Protein AF-A0A672FNK0-F1 (afdb_monomer_lite)

Radius of gyration: 55.65 Å; chains: 1; bounding box: 83×60×151 Å

Foldseek 3Di:
DDDDDDDDDDDDDDDPDDDDDDDPPVVVVVVVVVVVVVVVVVVVVVVVVVVVVVVVVVVVVVVVVVVVVVVVVVVVVVVVVVVVVVVVVVVVVVVLVVLVVVLVVVLVVLLVLLVVLLVVVVVLLLVLLVLLLAPPHDPVVNVVSLVVNLVSLVPPSNVVLVVNVLSVVQVVPFNADQDHPDPDSVRGTDSVVVVSVVSVVVSVVVSVVSNVVSVVVSVD

InterPro domains:
  IPR034607 Coiled-coil domain-containing protein 127 [PF28343] (100-216)
  IPR034607 Coiled-coil domain-containing protein 127 [PTHR31958] (100-217)

pLDDT: mean 84.95, std 16.95, range [32.06, 98.0]

Structure (mmCIF, N/CA/C/O backbone):
data_AF-A0A672FNK0-F1
#
_entry.id   AF-A0A672FNK0-F1
#
loop_
_atom_site.group_PDB
_atom_site.id
_atom_site.type_symbol
_atom_site.label_atom_id
_atom_site.label_alt_id
_atom_site.label_comp_id
_atom_site.label_asym_id
_atom_site.label_entity_id
_atom_site.label_seq_id
_atom_site.pdbx_PDB_ins_code
_atom_site.Cartn_x
_atom_site.Cartn_y
_atom_site.Cartn_z
_atom_site.occupancy
_atom_site.B_iso_or_equiv
_atom_site.auth_seq_id
_atom_site.auth_comp_id
_atom_site.auth_asym_id
_atom_site.auth_atom_id
_atom_site.pdbx_PDB_model_num
ATOM 1 N N . MET A 1 1 ? -36.061 -48.149 64.809 1.00 32.81 1 MET A N 1
ATOM 2 C CA . MET A 1 1 ? -35.085 -48.266 65.915 1.00 32.81 1 MET A CA 1
ATOM 3 C C . MET A 1 1 ? -35.077 -46.961 66.698 1.00 32.81 1 MET A C 1
ATOM 5 O O . MET A 1 1 ? -35.075 -45.934 66.044 1.00 32.81 1 MET A O 1
ATOM 9 N N . ASN A 1 2 ? -35.066 -46.857 68.023 1.00 38.84 2 ASN A N 1
ATOM 10 C CA . ASN A 1 2 ? -35.333 -47.764 69.135 1.00 38.84 2 ASN A CA 1
ATOM 11 C C . ASN A 1 2 ? -35.914 -46.878 70.247 1.00 38.84 2 ASN A C 1
ATOM 13 O O . ASN A 1 2 ? -35.430 -45.774 70.480 1.00 38.84 2 ASN A O 1
ATOM 17 N N . ASN A 1 3 ? -36.952 -47.390 70.892 1.00 42.34 3 ASN A N 1
ATOM 18 C CA . ASN A 1 3 ? -37.441 -46.983 72.202 1.00 42.34 3 ASN A CA 1
ATOM 19 C C . ASN A 1 3 ? -36.531 -47.648 73.253 1.00 42.34 3 ASN A C 1
ATOM 21 O O . ASN A 1 3 ? -36.140 -48.781 72.996 1.00 42.34 3 ASN A O 1
ATOM 25 N N . PHE A 1 4 ? -36.235 -47.021 74.395 1.00 41.41 4 PHE A N 1
ATOM 26 C CA . PHE A 1 4 ? -36.096 -47.745 75.668 1.00 41.41 4 PHE A CA 1
ATOM 27 C C . PHE A 1 4 ? -36.281 -46.797 76.857 1.00 41.41 4 PHE A C 1
ATOM 29 O O . PHE A 1 4 ? -35.455 -45.935 77.149 1.00 41.41 4 PHE A O 1
ATOM 36 N N . ASN A 1 5 ? -37.427 -47.005 77.500 1.00 49.31 5 ASN A N 1
ATOM 37 C CA . ASN A 1 5 ? -37.688 -46.780 78.913 1.00 49.31 5 ASN A CA 1
ATOM 38 C C . ASN A 1 5 ? -36.663 -47.509 79.792 1.00 49.31 5 ASN A C 1
ATOM 40 O O . ASN A 1 5 ? -36.235 -48.600 79.433 1.00 49.31 5 ASN A O 1
ATOM 44 N N . ASP A 1 6 ? -36.418 -46.957 80.977 1.00 41.94 6 ASP A N 1
ATOM 45 C CA . ASP A 1 6 ? -36.303 -47.658 82.269 1.00 41.94 6 ASP A CA 1
ATOM 46 C C . ASP A 1 6 ? -36.054 -46.577 83.337 1.00 41.94 6 ASP A C 1
ATOM 48 O O . ASP A 1 6 ? -35.316 -45.633 83.082 1.00 41.94 6 ASP A O 1
ATOM 52 N N . SER A 1 7 ? -36.561 -46.578 84.565 1.00 38.16 7 SER A N 1
ATOM 53 C CA . SER A 1 7 ? -37.566 -47.332 85.316 1.00 38.16 7 SER A CA 1
ATOM 54 C C . SER A 1 7 ? -37.644 -46.601 86.678 1.00 38.16 7 SER A C 1
ATOM 56 O O . SER A 1 7 ? -36.628 -46.092 87.152 1.00 38.16 7 SER A O 1
ATOM 58 N N . GLY A 1 8 ? -38.822 -46.481 87.305 1.00 38.91 8 GLY A N 1
ATOM 59 C CA . GLY A 1 8 ? -38.913 -46.111 88.737 1.00 38.91 8 GLY A CA 1
ATOM 60 C C . GLY A 1 8 ? -38.581 -47.320 89.632 1.00 38.91 8 GLY A C 1
ATOM 61 O O . GLY A 1 8 ? -38.144 -48.338 89.095 1.00 38.91 8 GLY A O 1
ATOM 62 N N . PRO A 1 9 ? -38.902 -47.336 90.943 1.00 62.25 9 PRO A N 1
ATOM 63 C CA . PRO A 1 9 ? -39.201 -46.260 91.904 1.00 62.25 9 PRO A CA 1
ATOM 64 C C . PRO A 1 9 ? -38.333 -46.385 93.194 1.00 62.25 9 PRO A C 1
ATOM 66 O O . PRO A 1 9 ? -37.649 -47.385 93.364 1.00 62.25 9 PRO A O 1
ATOM 69 N N . ASP A 1 10 ? -38.407 -45.449 94.153 1.00 32.91 10 ASP A N 1
ATOM 70 C CA . ASP A 1 10 ? -38.616 -45.859 95.558 1.00 32.91 10 ASP A CA 1
ATOM 71 C C . ASP A 1 10 ? -39.128 -44.719 96.450 1.00 32.91 10 ASP A C 1
ATOM 73 O O . ASP A 1 10 ? -38.766 -43.551 96.308 1.00 32.91 10 ASP A O 1
ATOM 77 N N . SER A 1 11 ? -40.008 -45.102 97.367 1.00 44.28 11 SER A N 1
ATOM 78 C CA . SER A 1 11 ? -40.737 -44.270 98.316 1.00 44.28 11 SER A CA 1
ATOM 79 C C . SER A 1 11 ? -40.211 -44.527 99.725 1.00 44.28 11 SER A C 1
ATOM 81 O O . SER A 1 11 ? -40.156 -45.673 100.152 1.00 44.28 11 SER A O 1
ATOM 83 N N . ARG A 1 12 ? -39.876 -43.468 100.468 1.00 33.31 12 ARG A N 1
ATOM 84 C CA . ARG A 1 12 ? -39.704 -43.413 101.939 1.00 33.31 12 ARG A CA 1
ATOM 85 C C . ARG A 1 12 ? -39.335 -41.969 102.261 1.00 33.31 12 ARG A C 1
ATOM 87 O O . ARG A 1 12 ? -38.410 -41.448 101.661 1.00 33.31 12 ARG A O 1
ATOM 94 N N . GLY A 1 13 ? -39.960 -41.224 103.148 1.00 32.06 13 GLY A N 1
ATOM 95 C CA . GLY A 1 13 ? -41.009 -41.386 104.145 1.00 32.06 13 GLY A CA 1
ATOM 96 C C . GLY A 1 13 ? -41.092 -39.993 104.797 1.00 32.06 13 GLY A C 1
ATOM 97 O O . GLY A 1 13 ? -40.119 -39.245 104.744 1.00 32.06 13 GLY A O 1
ATOM 98 N N . THR A 1 14 ? -42.270 -39.555 105.236 1.00 32.31 14 THR A N 1
ATOM 99 C CA . THR A 1 14 ? -42.506 -39.339 106.678 1.00 32.31 14 THR A CA 1
ATOM 100 C C . THR A 1 14 ? -41.585 -38.238 107.235 1.00 32.31 14 THR A C 1
ATOM 102 O O . THR A 1 14 ? -40.400 -38.448 107.423 1.00 32.31 14 THR A O 1
ATOM 105 N N . GLU A 1 15 ? -42.029 -37.011 107.484 1.00 33.56 15 GLU A N 1
ATOM 106 C CA . GLU A 1 15 ? -43.036 -36.697 108.492 1.00 33.56 15 GLU A CA 1
ATOM 107 C C . GLU A 1 15 ? -43.371 -35.199 108.411 1.00 33.56 15 GLU A C 1
ATOM 109 O O . GLU A 1 15 ? -42.491 -34.345 108.290 1.00 33.56 15 GLU A O 1
ATOM 114 N N . ALA A 1 16 ? -44.661 -34.883 108.499 1.00 45.66 16 ALA A N 1
ATOM 115 C CA . ALA A 1 16 ? -45.144 -33.539 108.750 1.00 45.66 16 ALA A CA 1
ATOM 116 C C . ALA A 1 16 ? -44.882 -33.198 110.226 1.00 45.66 16 ALA A C 1
ATOM 118 O O . ALA A 1 16 ? -45.622 -33.618 111.113 1.00 45.66 16 ALA A O 1
ATOM 119 N N . GLY A 1 17 ? -43.811 -32.449 110.482 1.00 35.31 17 GLY A N 1
ATOM 120 C CA . GLY A 1 17 ? -43.532 -31.837 111.778 1.00 35.31 17 GLY A CA 1
ATOM 121 C C . GLY A 1 17 ? -44.265 -30.506 111.904 1.00 35.31 17 GLY A C 1
ATOM 122 O O . GLY A 1 17 ? -43.839 -29.498 111.345 1.00 35.31 17 GLY A O 1
ATOM 123 N N . ALA A 1 18 ? -45.383 -30.524 112.627 1.00 49.16 18 ALA A N 1
ATOM 124 C CA . ALA A 1 18 ? -46.079 -29.346 113.123 1.00 49.16 18 ALA A CA 1
ATOM 125 C C . ALA A 1 18 ? -45.136 -28.478 113.971 1.00 49.16 18 ALA A C 1
ATOM 127 O O . ALA A 1 18 ? -44.407 -29.001 114.813 1.00 49.16 18 ALA A O 1
ATOM 128 N N . GLY A 1 19 ? -45.169 -27.158 113.790 1.00 38.66 19 GLY A N 1
ATOM 129 C CA . GLY A 1 19 ? -44.330 -26.289 114.606 1.00 38.66 19 GLY A CA 1
ATOM 130 C C . GLY A 1 19 ? -44.374 -24.817 114.237 1.00 38.66 19 GLY A C 1
ATOM 131 O O . GLY A 1 19 ? -43.505 -24.328 113.531 1.00 38.66 19 GLY A O 1
ATOM 132 N N . ASP A 1 20 ? -45.339 -24.138 114.844 1.00 40.50 20 ASP A N 1
ATOM 133 C CA . ASP A 1 20 ? -45.150 -22.828 115.465 1.00 40.50 20 ASP A CA 1
ATOM 134 C C . ASP A 1 20 ? -45.201 -21.568 114.581 1.00 40.50 20 ASP A C 1
ATOM 136 O O . ASP A 1 20 ? -44.474 -21.360 113.607 1.00 40.50 20 ASP A O 1
ATOM 140 N N . GLY A 1 21 ? -46.133 -20.699 114.964 1.00 52.66 21 GLY A N 1
ATOM 141 C CA . GLY A 1 21 ? -46.480 -19.480 114.262 1.00 52.66 21 GLY A CA 1
ATOM 142 C C . GLY A 1 21 ? -45.423 -18.403 114.450 1.00 52.66 21 GLY A C 1
ATOM 143 O O . GLY A 1 21 ? -45.307 -17.800 115.513 1.00 52.66 21 GLY A O 1
ATOM 144 N N . ARG A 1 22 ? -44.736 -18.055 113.361 1.00 56.56 22 ARG A N 1
ATOM 145 C CA . ARG A 1 22 ? -44.248 -16.685 113.176 1.00 56.56 22 ARG A C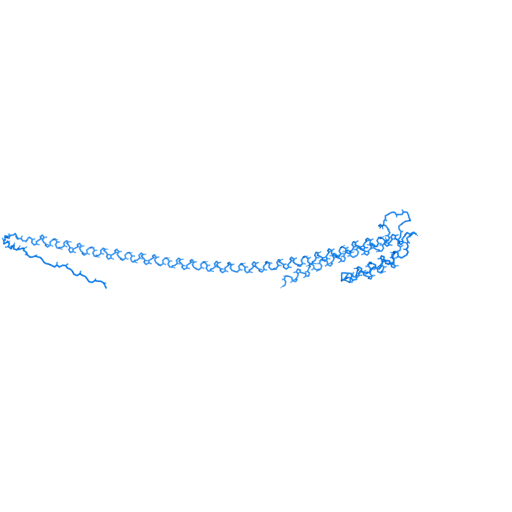A 1
ATOM 146 C C . ARG A 1 22 ? -45.271 -15.974 112.301 1.00 56.56 22 ARG A C 1
ATOM 148 O O . ARG A 1 22 ? -45.536 -16.467 111.204 1.00 56.56 22 ARG A O 1
ATOM 155 N N . PRO A 1 23 ? -45.889 -14.870 112.756 1.00 52.97 23 PRO A N 1
ATOM 156 C CA . PRO A 1 23 ? -46.819 -14.143 111.913 1.00 52.97 23 PRO A CA 1
ATOM 157 C C . PRO A 1 23 ? -46.035 -13.720 110.679 1.00 52.97 23 PRO A C 1
ATOM 159 O O . PRO A 1 23 ? -45.035 -13.008 110.795 1.00 52.97 23 PRO A O 1
ATOM 162 N N . TRP A 1 24 ? -46.441 -14.208 109.504 1.00 55.66 24 TRP A N 1
ATOM 163 C CA . TRP A 1 24 ? -45.956 -13.659 108.249 1.00 55.66 24 TRP A CA 1
ATOM 164 C C . TRP A 1 24 ? -46.123 -12.153 108.374 1.00 55.66 24 TRP A C 1
ATOM 166 O O . TRP A 1 24 ? -47.245 -11.665 108.521 1.00 55.66 24 TRP A O 1
ATOM 176 N N . ASN A 1 25 ? -45.018 -11.409 108.406 1.00 61.03 25 ASN A N 1
ATOM 177 C CA . ASN A 1 25 ? -45.118 -9.968 108.325 1.00 61.03 25 ASN A CA 1
ATOM 178 C C . ASN A 1 25 ? -45.519 -9.703 106.880 1.00 61.03 25 ASN A C 1
ATOM 180 O O . ASN A 1 25 ? -44.671 -9.602 105.994 1.00 61.03 25 ASN A O 1
ATOM 184 N N . TYR A 1 26 ? -46.829 -9.715 106.634 1.00 62.19 26 TYR A N 1
ATOM 185 C CA . TYR A 1 26 ? -47.419 -9.532 105.319 1.00 62.19 26 TYR A CA 1
ATOM 186 C C . TYR A 1 26 ? -46.871 -8.261 104.671 1.00 62.19 26 TYR A C 1
ATOM 188 O O . TYR A 1 26 ? -46.736 -8.243 103.459 1.00 62.19 26 TYR A O 1
ATOM 196 N N . ALA A 1 27 ? -46.430 -7.267 105.456 1.00 64.31 27 ALA A N 1
ATOM 197 C CA . ALA A 1 27 ? -45.695 -6.105 104.965 1.00 64.31 27 ALA A CA 1
ATOM 198 C C . ALA A 1 27 ? -44.387 -6.469 104.230 1.00 64.31 27 ALA A C 1
ATOM 200 O O . ALA A 1 27 ? -44.162 -5.970 103.134 1.00 64.31 27 ALA A O 1
ATOM 201 N N . LEU A 1 28 ? -43.555 -7.369 104.769 1.00 66.19 28 LEU A N 1
ATOM 202 C CA . LEU A 1 28 ? -42.318 -7.831 104.118 1.00 66.19 28 LEU A CA 1
ATOM 203 C C . LEU A 1 28 ? -42.604 -8.739 102.915 1.00 66.19 28 LEU A C 1
ATOM 205 O O . LEU A 1 28 ? -41.947 -8.616 101.887 1.00 66.19 28 LEU A O 1
ATOM 209 N N . VAL A 1 29 ? -43.604 -9.622 103.000 1.00 69.94 29 VAL A N 1
ATOM 210 C CA . VAL A 1 29 ? -43.976 -10.507 101.877 1.00 69.94 29 VAL A CA 1
ATOM 211 C C . VAL A 1 29 ? -44.588 -9.711 100.720 1.00 69.94 29 VAL A C 1
ATOM 213 O O . VAL A 1 29 ? -44.206 -9.921 99.571 1.00 69.94 29 VAL A O 1
ATOM 216 N N . PHE A 1 30 ? -45.474 -8.751 101.005 1.00 68.75 30 PHE A N 1
ATOM 217 C CA . PHE A 1 30 ? -46.006 -7.828 99.997 1.00 68.75 30 PHE A CA 1
ATOM 218 C C . PHE A 1 30 ? -44.907 -6.958 99.383 1.00 68.75 30 PHE A C 1
ATOM 220 O O . PHE A 1 30 ? -44.923 -6.745 98.174 1.00 68.75 30 PHE A O 1
ATOM 227 N N . GLN A 1 31 ? -43.937 -6.485 100.172 1.00 71.62 31 GLN A N 1
ATOM 228 C CA . GLN A 1 31 ? -42.791 -5.736 99.647 1.00 71.62 31 GLN A CA 1
ATOM 229 C C . GLN A 1 31 ? -41.919 -6.597 98.723 1.00 71.62 31 GLN A C 1
ATOM 231 O O . GLN A 1 31 ? -41.561 -6.153 97.635 1.00 71.62 31 GLN A O 1
ATOM 236 N N . MET A 1 32 ? -41.634 -7.846 99.097 1.00 76.75 32 MET A N 1
ATOM 237 C CA . MET A 1 32 ? -40.845 -8.767 98.268 1.00 76.75 32 MET A CA 1
ATOM 238 C C . MET A 1 32 ? -41.576 -9.158 96.974 1.00 76.75 32 MET A C 1
ATOM 240 O O . MET A 1 32 ? -40.966 -9.169 95.906 1.00 76.75 32 MET A O 1
ATOM 244 N N . LEU A 1 33 ? -42.888 -9.413 97.037 1.00 79.25 33 LEU A N 1
ATOM 245 C CA . LEU A 1 33 ? -43.718 -9.674 95.855 1.00 79.25 33 LEU A CA 1
ATOM 246 C C . LEU A 1 33 ? -43.837 -8.442 94.951 1.00 79.25 33 LEU A C 1
ATOM 248 O O . LEU A 1 33 ? -43.747 -8.572 93.733 1.00 79.25 33 LEU A O 1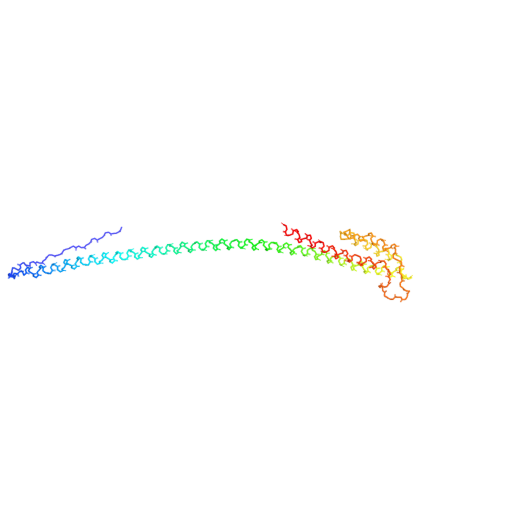
ATOM 252 N N . GLY A 1 34 ? -43.990 -7.249 95.528 1.00 78.81 34 GLY A N 1
ATOM 253 C CA . GLY A 1 34 ? -44.034 -5.986 94.791 1.00 78.81 34 GLY A CA 1
ATOM 254 C C . GLY A 1 34 ? -42.727 -5.692 94.053 1.00 78.81 34 GLY A C 1
ATOM 255 O O . GLY A 1 34 ? -42.762 -5.306 92.888 1.00 78.81 34 GLY A O 1
ATOM 256 N N . LEU A 1 35 ? -41.575 -5.944 94.683 1.00 80.56 35 LEU A N 1
ATOM 257 C CA . LEU A 1 35 ? -40.256 -5.800 94.056 1.00 80.56 35 LEU A CA 1
ATOM 258 C C . LEU A 1 35 ? -40.010 -6.848 92.964 1.00 80.56 35 LEU A C 1
ATOM 260 O O . LEU A 1 35 ? -39.471 -6.511 91.912 1.00 80.56 35 LEU A O 1
ATOM 264 N N . ALA A 1 36 ? -40.440 -8.095 93.168 1.00 83.19 36 ALA A N 1
ATOM 265 C CA . ALA A 1 36 ? -40.345 -9.142 92.151 1.00 83.19 36 ALA A CA 1
ATOM 266 C C . ALA A 1 36 ? -41.259 -8.860 90.945 1.00 83.19 36 ALA A C 1
ATOM 268 O O . ALA A 1 36 ? -40.842 -9.023 89.795 1.00 83.19 36 ALA A O 1
ATOM 269 N N . ALA A 1 37 ? -42.482 -8.384 91.193 1.00 83.50 37 ALA A N 1
ATOM 270 C CA . ALA A 1 37 ? -43.413 -7.962 90.152 1.00 83.50 37 ALA A CA 1
ATOM 271 C C . ALA A 1 37 ? -42.882 -6.733 89.401 1.00 83.50 37 ALA A C 1
ATOM 273 O O . ALA A 1 37 ? -42.878 -6.730 88.173 1.00 83.50 37 ALA A O 1
ATOM 274 N N . PHE A 1 38 ? -42.360 -5.729 90.110 1.00 83.31 38 PHE A N 1
ATOM 275 C CA . PHE A 1 38 ? -41.748 -4.548 89.503 1.00 83.31 38 PHE A CA 1
ATOM 276 C C . PHE A 1 38 ? -40.498 -4.901 88.689 1.00 83.31 38 PHE A C 1
ATOM 278 O O . PHE A 1 38 ? -40.367 -4.443 87.560 1.00 83.31 38 PHE A O 1
ATOM 285 N N . GLY A 1 39 ? -39.622 -5.770 89.201 1.00 82.81 39 GLY A N 1
ATOM 286 C CA . GLY A 1 39 ? -38.469 -6.288 88.464 1.00 82.81 39 GLY A CA 1
ATOM 287 C C . GLY A 1 39 ? -38.889 -7.038 87.201 1.00 82.81 39 GLY A C 1
ATOM 288 O O . GLY A 1 39 ? -38.357 -6.773 86.130 1.00 82.81 39 GLY A O 1
ATOM 289 N N . SER A 1 40 ? -39.915 -7.887 87.286 1.00 83.19 40 SER A N 1
ATOM 290 C CA . SER A 1 40 ? -40.460 -8.612 86.129 1.00 83.19 40 SER A CA 1
ATOM 291 C C . SER A 1 40 ? -41.065 -7.667 85.084 1.00 83.19 40 SER A C 1
ATOM 293 O O . SER A 1 40 ? -40.809 -7.819 83.890 1.00 83.19 40 SER A O 1
ATOM 295 N N . ILE A 1 41 ? -41.824 -6.658 85.524 1.00 87.25 41 ILE A N 1
ATOM 296 C CA . ILE A 1 41 ? -42.411 -5.622 84.661 1.00 87.25 41 ILE A CA 1
ATOM 297 C C . ILE A 1 41 ? -41.309 -4.778 84.008 1.00 87.25 41 ILE A C 1
ATOM 299 O O . ILE A 1 41 ? -41.366 -4.523 82.806 1.00 87.25 41 ILE A O 1
ATOM 303 N N . TRP A 1 42 ? -40.284 -4.384 84.764 1.00 86.00 42 TRP A N 1
ATOM 304 C CA . TRP A 1 42 ? -39.156 -3.595 84.272 1.00 86.00 42 TRP A CA 1
ATOM 305 C C . TRP A 1 42 ? -38.293 -4.379 83.283 1.00 86.00 42 TRP A C 1
ATOM 307 O O . TRP A 1 42 ? -37.967 -3.869 82.214 1.00 86.00 42 TRP A O 1
ATOM 317 N N . THR A 1 43 ? -37.968 -5.640 83.579 1.00 88.44 43 THR A N 1
ATOM 318 C CA . THR A 1 43 ? -37.233 -6.521 82.662 1.00 88.44 43 THR A CA 1
ATOM 319 C C . THR A 1 43 ? -38.030 -6.774 81.387 1.00 88.44 43 THR A C 1
ATOM 321 O O . THR A 1 43 ? -37.450 -6.728 80.305 1.00 88.44 43 THR A O 1
ATOM 324 N N . TRP A 1 44 ? -39.350 -6.971 81.475 1.00 88.81 44 TRP A N 1
ATOM 325 C CA . TRP A 1 44 ? -40.220 -7.090 80.302 1.00 88.81 44 TRP A CA 1
ATOM 326 C C . TRP A 1 44 ? -40.227 -5.809 79.457 1.00 88.81 44 TRP A C 1
ATOM 328 O O . TRP A 1 44 ? -40.060 -5.871 78.238 1.00 88.81 44 TRP A O 1
ATOM 338 N N . TYR A 1 45 ? -40.368 -4.645 80.096 1.00 88.69 45 TYR A N 1
ATOM 339 C CA . TYR A 1 45 ? -40.381 -3.353 79.410 1.00 88.69 45 TYR A CA 1
ATOM 340 C C . TYR A 1 45 ? -39.021 -3.042 78.760 1.00 88.69 45 TYR A C 1
ATOM 342 O O . TYR A 1 45 ? -38.961 -2.662 77.592 1.00 88.69 45 TYR A O 1
ATOM 350 N N . SER A 1 46 ? -37.920 -3.310 79.465 1.00 88.31 46 SER A N 1
ATOM 351 C CA . SER A 1 46 ? -36.549 -3.149 78.970 1.00 88.31 46 SER A CA 1
ATOM 352 C C . SER A 1 46 ? -36.226 -4.103 77.815 1.00 88.31 46 SER A C 1
ATOM 354 O O . SER A 1 46 ? -35.722 -3.668 76.782 1.00 88.31 46 SER A O 1
ATOM 356 N N . GLN A 1 47 ? -36.580 -5.388 77.927 1.00 88.44 47 GLN A N 1
ATOM 357 C CA . GLN A 1 47 ? -36.443 -6.359 76.834 1.00 88.44 47 GLN A CA 1
ATOM 358 C C . GLN A 1 47 ? -37.217 -5.912 75.594 1.00 88.44 47 GLN A C 1
ATOM 360 O O . GLN A 1 47 ? -36.703 -6.000 74.481 1.00 88.44 47 GLN A O 1
ATOM 365 N N . LYS A 1 48 ? -38.429 -5.380 75.776 1.00 91.94 48 LYS A N 1
ATOM 366 C CA . LYS A 1 48 ? -39.250 -4.861 74.681 1.00 91.94 48 LYS A CA 1
ATOM 367 C C . LYS A 1 48 ? -38.592 -3.673 73.979 1.00 91.94 48 LYS A C 1
ATOM 369 O O . LYS A 1 48 ? -38.637 -3.609 72.754 1.00 91.94 48 LYS A O 1
ATOM 374 N N . GLU A 1 49 ? -37.976 -2.748 74.711 1.00 89.56 49 GLU A N 1
ATOM 375 C CA . GLU A 1 49 ? -37.239 -1.631 74.104 1.00 89.56 49 GLU A CA 1
ATOM 376 C C . GLU A 1 49 ? -35.954 -2.081 73.404 1.00 89.56 49 GLU A C 1
ATOM 378 O O . GLU A 1 49 ? -35.700 -1.665 72.275 1.00 89.56 49 GLU A O 1
ATOM 383 N N . ILE A 1 50 ? -35.199 -3.005 74.003 1.00 90.31 50 ILE A N 1
ATOM 384 C CA . ILE A 1 50 ? -34.005 -3.593 73.380 1.00 90.31 50 ILE A CA 1
ATOM 385 C C . ILE A 1 50 ? -34.378 -4.323 72.087 1.00 90.31 50 ILE A C 1
ATOM 387 O O . ILE A 1 50 ? -33.679 -4.196 71.084 1.00 90.31 50 ILE A O 1
ATOM 391 N N . GLN A 1 51 ? -35.482 -5.074 72.078 1.00 90.06 51 GLN A N 1
ATOM 392 C CA . GLN A 1 51 ? -35.940 -5.761 70.873 1.00 90.06 51 GLN A CA 1
ATOM 393 C C . GLN A 1 51 ? -36.420 -4.796 69.794 1.00 90.06 51 GLN A C 1
ATOM 395 O O . GLN A 1 51 ? -36.120 -5.019 68.627 1.00 90.06 51 GLN A O 1
ATOM 400 N N . LYS A 1 52 ? -37.103 -3.705 70.158 1.00 93.81 52 LYS A N 1
ATOM 401 C CA . LYS A 1 52 ? -37.463 -2.654 69.197 1.00 93.81 52 LYS A CA 1
ATOM 402 C C . LYS A 1 52 ? -36.226 -2.003 68.581 1.00 93.81 52 LYS A C 1
ATOM 404 O O . LYS A 1 52 ? -36.176 -1.863 67.365 1.00 93.81 52 LYS A O 1
ATOM 409 N N . GLY A 1 53 ? -35.230 -1.657 69.399 1.00 93.75 53 GLY A N 1
ATOM 410 C CA . GLY A 1 53 ? -33.974 -1.074 68.923 1.00 93.75 53 GLY A CA 1
ATOM 411 C C . GLY A 1 53 ? -33.197 -2.023 68.009 1.00 93.75 53 GLY A C 1
ATOM 412 O O . GLY A 1 53 ? -32.733 -1.610 66.951 1.00 93.75 53 GLY A O 1
ATOM 413 N N . LYS A 1 54 ? -33.121 -3.315 68.361 1.00 95.12 54 LYS A N 1
ATOM 414 C CA . LYS A 1 54 ? -32.524 -4.348 67.497 1.00 95.12 54 LYS A CA 1
ATOM 415 C C . LYS A 1 54 ? -33.286 -4.511 66.185 1.00 95.12 54 LYS A C 1
ATOM 417 O O . LYS A 1 54 ? -32.663 -4.517 65.136 1.00 95.12 54 LYS A O 1
ATOM 422 N N . ALA A 1 55 ? -34.616 -4.578 66.236 1.00 95.69 55 ALA A N 1
ATOM 423 C CA . ALA A 1 55 ? -35.443 -4.717 65.042 1.00 95.69 55 ALA A CA 1
ATOM 424 C C . ALA A 1 55 ? -35.288 -3.520 64.089 1.00 95.69 55 ALA A C 1
ATOM 426 O O . ALA A 1 55 ? -35.195 -3.723 62.883 1.00 95.69 55 ALA A O 1
ATOM 427 N N . GLN A 1 56 ? -35.214 -2.294 64.620 1.00 94.81 56 GLN A N 1
ATOM 428 C CA . GLN A 1 56 ? -34.940 -1.093 63.823 1.00 94.81 56 GLN A CA 1
ATOM 429 C C . GLN A 1 56 ? -33.537 -1.122 63.214 1.00 94.81 56 GLN A C 1
ATOM 431 O O . GLN A 1 56 ? -33.395 -0.897 62.019 1.00 94.81 56 GLN A O 1
ATOM 436 N N . TYR A 1 57 ? -32.515 -1.466 63.998 1.00 95.38 57 TYR A N 1
ATOM 437 C CA . TYR A 1 57 ? -31.144 -1.567 63.500 1.00 95.38 57 TYR A CA 1
ATOM 438 C C . TYR A 1 57 ? -30.998 -2.633 62.407 1.00 95.38 57 TYR A C 1
ATOM 440 O O . TYR A 1 57 ? -30.426 -2.367 61.353 1.00 95.38 57 TYR A O 1
ATOM 448 N N . ASP A 1 58 ? -31.553 -3.826 62.627 1.00 96.50 58 ASP A N 1
ATOM 449 C CA . ASP A 1 58 ? -31.537 -4.909 61.645 1.00 96.50 58 ASP A CA 1
ATOM 450 C C . ASP A 1 58 ? -32.301 -4.507 60.378 1.00 96.50 58 ASP A C 1
ATOM 452 O O . ASP A 1 58 ? -31.865 -4.810 59.266 1.00 96.50 58 ASP A O 1
ATOM 456 N N . GLN A 1 59 ? -33.422 -3.792 60.523 1.00 97.44 59 GLN A N 1
ATOM 457 C CA . GLN A 1 59 ? -34.147 -3.222 59.394 1.00 97.44 59 GLN A CA 1
ATOM 458 C C . GLN A 1 59 ? -33.259 -2.235 58.627 1.00 97.44 59 GLN A C 1
ATOM 460 O O . GLN A 1 59 ? -33.041 -2.441 57.436 1.00 97.44 59 GLN A O 1
ATOM 465 N N . ASP A 1 60 ? -32.685 -1.229 59.286 1.00 96.44 60 ASP A N 1
ATOM 466 C CA . ASP A 1 60 ? -31.835 -0.208 58.662 1.00 96.44 60 ASP A CA 1
ATOM 467 C C . ASP A 1 60 ? -30.626 -0.825 57.948 1.00 96.44 60 ASP A C 1
ATOM 469 O O . ASP A 1 60 ? -30.371 -0.513 56.783 1.00 96.44 60 ASP A O 1
ATOM 473 N N . VAL A 1 61 ? -29.935 -1.773 58.589 1.00 97.56 61 VAL A N 1
ATOM 474 C CA . VAL A 1 61 ? -28.808 -2.510 57.997 1.00 97.56 61 VAL A CA 1
ATOM 475 C C . VAL A 1 61 ? -29.247 -3.295 56.765 1.00 97.56 61 VAL A C 1
ATOM 477 O O . VAL A 1 61 ? -28.562 -3.255 55.742 1.00 97.56 61 VAL A O 1
ATOM 480 N N . ASN A 1 62 ? -30.389 -3.984 56.819 1.00 97.12 62 ASN A N 1
ATOM 481 C CA . ASN A 1 62 ? -30.910 -4.716 55.665 1.00 97.12 62 ASN A CA 1
ATOM 482 C C . ASN A 1 62 ? -31.287 -3.770 54.517 1.00 97.12 62 ASN A C 1
ATOM 484 O O . ASN A 1 62 ? -30.982 -4.068 53.358 1.00 97.12 62 ASN A O 1
ATOM 488 N N . THR A 1 63 ? -31.878 -2.612 54.825 1.00 97.75 63 THR A N 1
ATOM 489 C CA . THR A 1 63 ? -32.205 -1.587 53.823 1.00 97.75 63 THR A CA 1
ATOM 490 C C . THR A 1 63 ? -30.936 -1.050 53.165 1.00 97.75 63 THR A C 1
ATOM 492 O O . THR A 1 63 ? -30.801 -1.163 51.946 1.00 97.75 63 THR A O 1
ATOM 495 N N . MET A 1 64 ? -29.963 -0.579 53.956 1.00 97.06 64 MET A N 1
ATOM 496 C CA . MET A 1 64 ? -28.680 -0.068 53.454 1.00 97.06 64 MET A CA 1
ATOM 497 C C . MET A 1 64 ? -27.926 -1.121 52.638 1.00 97.06 64 MET A C 1
ATOM 499 O O . MET A 1 64 ? -27.381 -0.811 51.580 1.00 97.06 64 MET A O 1
ATOM 503 N N . LYS A 1 65 ? -27.923 -2.382 53.088 1.00 97.81 65 LYS A N 1
ATOM 504 C CA . LYS A 1 65 ? -27.306 -3.496 52.360 1.00 97.81 65 LYS A CA 1
ATOM 505 C C . LYS A 1 65 ? -27.975 -3.716 51.005 1.00 97.81 65 LYS A C 1
ATOM 507 O O . LYS A 1 65 ? -27.281 -3.804 49.996 1.00 97.81 65 LYS A O 1
ATOM 512 N N . SER A 1 66 ? -29.306 -3.784 50.970 1.00 97.38 66 SER A N 1
ATOM 513 C CA . SER A 1 66 ? -30.053 -3.997 49.726 1.00 97.38 66 SER A CA 1
ATOM 514 C C . SER A 1 66 ? -29.856 -2.852 48.725 1.00 97.38 66 SER A C 1
ATOM 516 O O . SER A 1 66 ? -29.662 -3.103 47.534 1.00 97.38 66 SER A O 1
ATOM 518 N N . GLU A 1 67 ? -29.814 -1.607 49.209 1.00 97.50 67 GLU A N 1
ATOM 519 C CA . GLU A 1 67 ? -29.571 -0.418 48.393 1.00 97.50 67 GLU A CA 1
ATOM 520 C C . GLU A 1 67 ? -28.143 -0.409 47.834 1.00 97.50 67 GLU A C 1
ATOM 522 O O . GLU A 1 67 ? -27.937 -0.193 46.638 1.00 97.50 67 GLU A O 1
ATOM 527 N N . LEU A 1 68 ? -27.149 -0.707 48.673 1.00 98.00 68 LEU A N 1
ATOM 528 C CA . LEU A 1 68 ? -25.754 -0.796 48.261 1.00 98.00 68 LEU A CA 1
ATOM 529 C C . LEU A 1 68 ? -25.557 -1.893 47.203 1.00 98.00 68 LEU A C 1
ATOM 531 O O . LEU A 1 68 ? -24.924 -1.658 46.173 1.00 98.00 68 LEU A O 1
ATOM 535 N N . GLU A 1 69 ? -26.139 -3.076 47.411 1.00 97.69 69 GLU A N 1
ATOM 536 C CA . GLU A 1 69 ? -26.107 -4.165 46.432 1.00 97.69 69 GLU A CA 1
ATOM 537 C C . GLU A 1 69 ? -26.813 -3.799 45.117 1.00 97.69 69 GLU A C 1
ATOM 539 O O . GLU A 1 69 ? -26.393 -4.252 44.048 1.00 97.69 69 GLU A O 1
ATOM 544 N N . ALA A 1 70 ? -27.891 -3.011 45.162 1.00 97.50 70 ALA A N 1
ATOM 545 C CA . ALA A 1 70 ? -28.557 -2.511 43.961 1.00 97.50 70 ALA A CA 1
ATOM 546 C C . ALA A 1 70 ? -27.641 -1.546 43.190 1.00 97.50 70 ALA A C 1
ATOM 548 O O . ALA A 1 70 ? -27.366 -1.788 42.012 1.00 97.50 70 ALA A O 1
ATOM 549 N N . ARG A 1 71 ? -27.061 -0.547 43.871 1.00 97.62 71 ARG A N 1
ATOM 550 C CA . ARG A 1 71 ? -26.119 0.419 43.274 1.00 97.62 71 ARG A CA 1
ATOM 551 C C . ARG A 1 71 ? -24.888 -0.261 42.672 1.00 97.62 71 ARG A C 1
ATOM 553 O O . ARG A 1 71 ? -24.471 0.074 41.565 1.00 97.62 71 ARG A O 1
ATOM 560 N N . TYR A 1 72 ? -24.312 -1.256 43.352 1.00 97.81 72 TYR A N 1
ATOM 561 C CA . TYR A 1 72 ? -23.190 -2.026 42.800 1.00 97.81 72 TYR A CA 1
ATOM 562 C C . TYR A 1 72 ? -23.583 -2.802 41.545 1.00 97.81 72 TYR A C 1
ATOM 564 O O . TYR A 1 72 ? -22.838 -2.799 40.563 1.00 97.81 72 TYR A O 1
ATOM 572 N N . ARG A 1 73 ? -24.752 -3.455 41.550 1.00 97.56 73 ARG A N 1
ATOM 573 C CA . ARG A 1 73 ? -25.260 -4.175 40.375 1.00 97.56 73 ARG A CA 1
ATOM 574 C C . ARG A 1 73 ? -25.489 -3.236 39.197 1.00 97.56 73 ARG A C 1
ATOM 576 O O . ARG A 1 73 ? -25.180 -3.610 38.066 1.00 97.56 73 ARG A O 1
ATOM 583 N N . GLU A 1 74 ? -25.998 -2.038 39.446 1.00 97.62 74 GLU A N 1
ATOM 584 C CA . GLU A 1 74 ? -26.175 -1.007 38.422 1.00 97.62 74 GLU A CA 1
ATOM 585 C C . GLU A 1 74 ? -24.835 -0.546 37.849 1.00 97.62 74 GLU A C 1
ATOM 587 O O . GLU A 1 74 ? -24.637 -0.657 36.638 1.00 97.62 74 GLU A O 1
ATOM 592 N N . MET A 1 75 ? -23.876 -0.161 38.698 1.00 97.69 75 MET A N 1
ATOM 593 C CA . MET A 1 75 ? -22.541 0.248 38.245 1.00 97.69 75 MET A CA 1
ATOM 594 C C . MET A 1 75 ? -21.821 -0.851 37.456 1.00 97.69 75 MET A C 1
ATOM 596 O O . MET A 1 75 ? -21.155 -0.569 36.461 1.00 97.69 75 MET A O 1
ATOM 600 N N . LEU A 1 76 ? -21.939 -2.116 37.871 1.00 97.88 76 LEU A N 1
ATOM 601 C CA . LEU A 1 76 ? -21.341 -3.242 37.148 1.00 97.88 76 LEU A CA 1
ATOM 602 C C . LEU A 1 76 ? -21.985 -3.443 35.776 1.00 97.88 76 LEU A C 1
ATOM 604 O O . LEU A 1 76 ? -21.274 -3.677 34.799 1.00 97.88 76 LEU A O 1
ATOM 608 N N . LYS A 1 77 ? -23.314 -3.323 35.680 1.00 97.31 77 LYS A N 1
ATOM 609 C CA . LYS A 1 77 ? -24.025 -3.394 34.397 1.00 97.31 77 LYS A CA 1
ATOM 610 C C . LYS A 1 77 ? -23.628 -2.245 33.483 1.00 97.31 77 LYS A C 1
ATOM 612 O O . LYS A 1 77 ? -23.394 -2.474 32.300 1.00 97.31 77 LYS A O 1
ATOM 617 N N . GLU A 1 78 ? -23.532 -1.034 34.015 1.00 97.44 78 GLU A N 1
ATOM 618 C CA . GLU A 1 78 ? -23.111 0.137 33.254 1.00 97.44 78 GLU A CA 1
ATOM 619 C C . GLU A 1 78 ? -21.678 -0.025 32.739 1.00 97.44 78 GLU A C 1
ATOM 621 O O . GLU A 1 78 ? -21.459 0.047 31.532 1.00 97.44 78 GLU A O 1
ATOM 626 N N . ARG A 1 79 ? -20.723 -0.383 33.609 1.00 97.31 79 ARG A N 1
ATOM 627 C CA . ARG A 1 79 ? -19.335 -0.670 33.205 1.00 97.31 79 ARG A CA 1
ATOM 628 C C . ARG A 1 79 ? -19.230 -1.816 32.204 1.00 97.31 79 ARG A C 1
ATOM 630 O O . ARG A 1 79 ? -18.404 -1.768 31.301 1.00 97.31 79 ARG A O 1
ATOM 637 N N . SER A 1 80 ? -20.052 -2.854 32.345 1.00 97.19 80 SER A N 1
ATOM 638 C CA . SER A 1 80 ? -20.087 -3.967 31.394 1.00 97.19 80 SER A CA 1
ATOM 639 C C . SER A 1 80 ? -20.582 -3.514 30.017 1.00 97.19 80 SER A C 1
ATOM 641 O O . SER A 1 80 ? -19.992 -3.894 29.005 1.00 97.19 80 SER A O 1
ATOM 643 N N . ARG A 1 81 ? -21.608 -2.653 29.964 1.00 97.12 81 ARG A N 1
ATOM 644 C CA . ARG A 1 81 ? -22.111 -2.061 28.715 1.00 97.12 81 ARG A CA 1
ATOM 645 C C . ARG A 1 81 ? -21.075 -1.153 28.062 1.00 97.12 81 ARG A C 1
ATOM 647 O O . ARG A 1 81 ? -20.840 -1.291 26.865 1.00 97.12 81 ARG A O 1
ATOM 654 N N . THR A 1 82 ? -20.433 -0.270 28.829 1.00 97.38 82 THR A N 1
ATOM 655 C CA . THR A 1 82 ? -19.397 0.621 28.285 1.00 97.38 82 THR A CA 1
ATOM 656 C C . THR A 1 82 ? -18.185 -0.168 27.797 1.00 97.38 82 THR A C 1
ATOM 658 O O . THR A 1 82 ? -17.696 0.090 26.701 1.00 97.38 82 THR A O 1
ATOM 661 N N . ALA A 1 83 ? -17.756 -1.200 28.528 1.00 97.81 83 ALA A N 1
ATOM 662 C CA . ALA A 1 83 ? -16.689 -2.095 28.085 1.00 97.81 83 ALA A CA 1
ATOM 663 C C . ALA A 1 83 ? -17.054 -2.849 26.794 1.00 97.81 83 ALA A C 1
ATOM 665 O O . ALA A 1 83 ? -16.212 -2.983 25.906 1.00 97.81 83 ALA A O 1
ATOM 666 N N . ALA A 1 84 ? -18.299 -3.319 26.661 1.00 96.88 84 ALA A N 1
ATOM 667 C CA . ALA A 1 84 ? -18.769 -3.980 25.444 1.00 96.88 84 ALA A CA 1
ATOM 668 C C . ALA A 1 84 ? -18.804 -3.021 24.241 1.00 96.88 84 ALA A C 1
ATOM 670 O O . ALA A 1 84 ? -18.363 -3.392 23.153 1.00 96.88 84 ALA A O 1
ATOM 671 N N . MET A 1 85 ? -19.270 -1.784 24.441 1.00 97.06 85 MET A N 1
ATOM 672 C CA . MET A 1 85 ? -19.291 -0.747 23.405 1.00 97.06 85 MET A CA 1
ATOM 673 C C . MET A 1 85 ? -17.876 -0.380 22.942 1.00 97.06 85 MET A C 1
ATOM 675 O O . MET A 1 85 ? -17.596 -0.433 21.747 1.00 97.06 85 MET A O 1
ATOM 679 N N . LEU A 1 86 ? -16.965 -0.102 23.879 1.00 97.69 86 LEU A N 1
ATOM 680 C CA . LEU A 1 86 ? -15.569 0.218 23.567 1.00 97.69 86 LEU A CA 1
ATOM 681 C C . LEU A 1 86 ? -14.859 -0.936 22.855 1.00 97.69 86 LEU A C 1
ATOM 683 O O . LEU A 1 86 ? -14.069 -0.711 21.942 1.00 97.69 86 LEU A O 1
ATOM 687 N N . LYS A 1 87 ? -15.147 -2.186 23.238 1.00 97.00 87 LYS A N 1
ATOM 688 C CA . LYS A 1 87 ? -14.594 -3.361 22.556 1.00 97.00 87 LYS A CA 1
ATOM 689 C C . LYS A 1 87 ? -15.053 -3.433 21.099 1.00 97.00 87 LYS A C 1
ATOM 691 O O . LYS A 1 87 ? -14.241 -3.697 20.220 1.00 97.00 87 LYS A O 1
ATOM 696 N N . LEU A 1 88 ? -16.327 -3.147 20.845 1.00 97.19 88 LEU A N 1
ATOM 697 C CA . LEU A 1 88 ? -16.882 -3.127 19.495 1.00 97.19 88 LEU A CA 1
ATOM 698 C C . LEU A 1 88 ? -16.287 -1.999 18.639 1.00 97.19 88 LEU A C 1
ATOM 700 O O . LEU A 1 88 ? -15.999 -2.212 17.463 1.00 97.19 88 LEU A O 1
ATOM 704 N N . GLU A 1 89 ? -16.075 -0.813 19.208 1.00 96.19 89 GLU A N 1
ATOM 705 C CA . GLU A 1 89 ? -15.381 0.286 18.523 1.00 96.19 89 GLU A CA 1
ATOM 706 C C . GLU A 1 89 ? -13.924 -0.067 18.215 1.00 96.19 89 GLU A C 1
ATOM 708 O O . GLU A 1 89 ? -13.469 0.121 17.087 1.00 96.19 89 GLU A O 1
ATOM 713 N N . LEU A 1 90 ? -13.215 -0.663 19.175 1.00 97.12 90 LEU A N 1
ATOM 714 C CA . LEU A 1 90 ? -11.842 -1.116 18.978 1.00 97.12 90 LEU A CA 1
ATOM 715 C C . LEU A 1 90 ? -11.740 -2.153 17.853 1.00 97.12 90 LEU A C 1
ATOM 717 O O . LEU A 1 90 ? -10.819 -2.084 17.041 1.00 97.12 90 LEU A O 1
ATOM 721 N N . ASP A 1 91 ? -12.668 -3.107 17.788 1.00 95.94 91 ASP A N 1
ATOM 722 C CA . ASP A 1 91 ? -12.670 -4.132 16.744 1.00 95.94 91 ASP A CA 1
ATOM 723 C C . ASP A 1 91 ? -12.965 -3.529 15.357 1.00 95.94 91 ASP A C 1
ATOM 725 O O . ASP A 1 91 ? -12.333 -3.921 14.371 1.00 95.94 91 ASP A O 1
ATOM 729 N N . LYS A 1 92 ? -13.830 -2.505 15.275 1.00 94.56 92 LYS A N 1
ATOM 730 C CA . LYS A 1 92 ? -14.043 -1.726 14.041 1.00 94.56 92 LYS A CA 1
ATOM 731 C C . LYS A 1 92 ? -12.774 -0.996 13.601 1.00 94.56 92 LYS A C 1
ATOM 733 O O . LYS A 1 92 ? -12.405 -1.071 12.430 1.00 94.56 92 LYS A O 1
ATOM 738 N N . GLU A 1 93 ? -12.094 -0.313 14.517 1.00 93.75 93 GLU A N 1
ATOM 739 C CA . GLU A 1 93 ? -10.859 0.413 14.201 1.00 93.75 93 GLU A CA 1
ATOM 740 C C . GLU A 1 93 ? -9.723 -0.538 13.806 1.00 93.75 93 GLU A C 1
ATOM 742 O O . GLU A 1 93 ? -9.034 -0.300 12.815 1.00 93.75 93 GLU A O 1
ATOM 747 N N . LYS A 1 94 ? -9.580 -1.683 14.485 1.00 95.38 94 LYS A N 1
ATOM 748 C CA . LYS A 1 94 ? -8.639 -2.740 14.075 1.00 95.38 94 LYS A CA 1
ATOM 749 C C . LYS A 1 94 ? -8.915 -3.226 12.658 1.00 95.38 94 LYS A C 1
ATOM 751 O O . LYS A 1 94 ? -7.980 -3.370 11.874 1.00 95.38 94 LYS A O 1
ATOM 756 N N . GLN A 1 95 ? -10.184 -3.444 12.312 1.00 92.69 95 GLN A N 1
ATOM 757 C CA . GLN A 1 95 ? -10.555 -3.866 10.966 1.00 92.69 95 GLN A CA 1
ATOM 758 C C . GLN A 1 95 ? -10.206 -2.800 9.916 1.00 92.69 95 GLN A C 1
ATOM 760 O O . GLN A 1 95 ? -9.717 -3.147 8.842 1.00 92.69 95 GLN A O 1
ATOM 765 N N . LYS A 1 96 ? -10.415 -1.510 10.213 1.00 91.44 96 LYS A N 1
ATO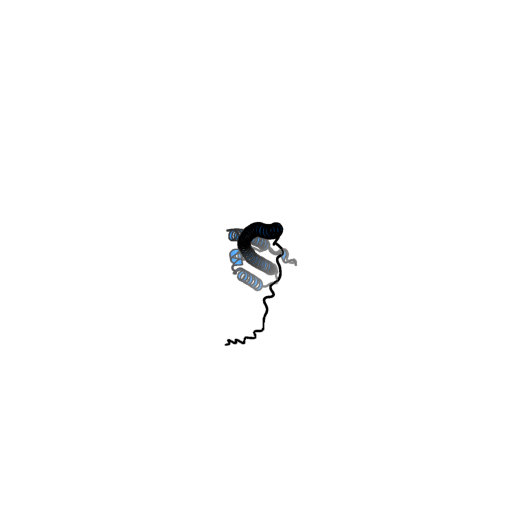M 766 C CA . LYS A 1 96 ? -10.003 -0.413 9.322 1.00 91.44 96 LYS A CA 1
ATOM 767 C C . LYS A 1 96 ? -8.489 -0.384 9.133 1.00 91.44 96 LYS A C 1
ATOM 769 O O . LYS A 1 96 ? -8.028 -0.332 7.997 1.00 91.44 96 LYS A O 1
ATOM 774 N N . VAL A 1 97 ? -7.721 -0.457 10.222 1.00 93.06 97 VAL A N 1
ATOM 775 C CA . VAL A 1 97 ? -6.249 -0.475 10.176 1.00 93.06 97 VAL A CA 1
ATOM 776 C C . VAL A 1 97 ? -5.741 -1.639 9.328 1.00 93.06 97 VAL A C 1
ATOM 778 O O . VAL A 1 97 ? -4.838 -1.453 8.518 1.00 93.06 97 VAL A O 1
ATOM 781 N N . GLU A 1 98 ? -6.339 -2.820 9.463 1.00 92.88 98 GLU A N 1
ATOM 782 C CA . GLU A 1 98 ? -5.947 -3.987 8.674 1.00 92.88 98 GLU A CA 1
ATOM 783 C C . GLU A 1 98 ? -6.223 -3.793 7.175 1.00 92.88 98 GLU A C 1
ATOM 785 O O . GLU A 1 98 ? -5.362 -4.070 6.341 1.00 92.88 98 GLU A O 1
ATOM 790 N N . ARG A 1 99 ? -7.377 -3.212 6.817 1.00 90.38 99 ARG A N 1
ATOM 791 C CA . ARG A 1 99 ? -7.675 -2.838 5.423 1.00 90.38 99 ARG A CA 1
ATOM 792 C C . ARG A 1 99 ? -6.677 -1.813 4.882 1.00 90.38 99 ARG A C 1
ATOM 794 O O . ARG A 1 99 ? -6.235 -1.948 3.744 1.00 90.38 99 ARG A O 1
ATOM 801 N N . TYR A 1 100 ? -6.293 -0.820 5.689 1.00 89.62 100 TYR A N 1
ATOM 802 C CA . TYR A 1 100 ? -5.263 0.153 5.314 1.00 89.62 100 TYR A CA 1
ATOM 803 C C . TYR A 1 100 ? -3.905 -0.507 5.070 1.00 89.62 100 TYR A C 1
ATOM 805 O O . TYR A 1 100 ? -3.254 -0.184 4.079 1.00 89.62 100 TYR A O 1
ATOM 813 N N . LYS A 1 101 ? -3.493 -1.454 5.921 1.00 91.56 101 LYS A N 1
ATOM 814 C CA . LYS A 1 101 ? -2.237 -2.199 5.743 1.00 91.56 101 LYS A CA 1
ATOM 815 C C . LYS A 1 101 ? -2.228 -2.996 4.445 1.00 91.56 101 LYS A C 1
ATOM 817 O O . LYS A 1 101 ? -1.332 -2.803 3.633 1.00 91.56 101 LYS A O 1
ATOM 822 N N . GLN A 1 102 ? -3.260 -3.801 4.201 1.00 90.88 102 GLN A N 1
ATOM 823 C CA . GLN A 1 102 ? -3.373 -4.597 2.972 1.00 90.88 102 GLN A CA 1
ATOM 824 C C . GLN A 1 102 ? -3.400 -3.711 1.717 1.00 90.88 102 GLN A C 1
ATOM 826 O O . GLN A 1 102 ? -2.777 -4.016 0.698 1.00 90.88 102 GLN A O 1
ATOM 831 N N . ALA A 1 103 ? -4.099 -2.575 1.788 1.00 89.88 103 ALA A N 1
ATOM 832 C CA . ALA A 1 103 ? -4.132 -1.605 0.703 1.00 89.88 103 ALA A CA 1
ATOM 833 C C . ALA A 1 103 ? -2.747 -0.989 0.435 1.00 89.88 103 ALA A C 1
ATOM 835 O O . ALA A 1 103 ? -2.386 -0.828 -0.735 1.00 89.88 103 ALA A O 1
ATOM 836 N N . LEU A 1 104 ? -1.983 -0.678 1.487 1.00 89.56 104 LEU A N 1
ATOM 837 C CA . LEU A 1 104 ? -0.630 -0.129 1.398 1.00 89.56 104 LEU A CA 1
ATOM 838 C C . LEU A 1 104 ? 0.368 -1.152 0.843 1.00 89.56 104 LEU A C 1
ATOM 840 O O . LEU A 1 104 ? 1.125 -0.816 -0.063 1.00 89.56 104 LEU A O 1
ATOM 844 N N . GLU A 1 105 ? 0.327 -2.397 1.319 1.00 91.06 105 GLU A N 1
ATOM 845 C CA . GLU A 1 105 ? 1.172 -3.494 0.826 1.00 91.06 105 GLU A CA 1
ATOM 846 C C . GLU A 1 105 ? 0.965 -3.723 -0.675 1.00 91.06 105 GLU A C 1
ATOM 848 O O . GLU A 1 105 ? 1.926 -3.788 -1.440 1.00 91.06 105 GLU A O 1
ATOM 853 N N . GLY A 1 106 ? -0.293 -3.741 -1.130 1.00 88.88 106 GLY A N 1
ATOM 854 C CA . GLY A 1 106 ? -0.598 -3.881 -2.553 1.00 88.88 106 GLY A CA 1
ATOM 855 C C . GLY A 1 106 ? -0.093 -2.715 -3.418 1.00 88.88 106 GLY A C 1
ATOM 856 O O . GLY A 1 106 ? 0.278 -2.933 -4.574 1.00 88.88 106 GLY A O 1
ATOM 857 N N . GLU A 1 107 ? -0.069 -1.485 -2.887 1.00 90.06 107 GLU A N 1
ATOM 858 C CA . GLU A 1 107 ? 0.536 -0.339 -3.588 1.00 90.06 107 GLU A CA 1
ATOM 859 C C . GLU A 1 107 ? 2.058 -0.429 -3.631 1.00 90.06 107 GLU A C 1
ATOM 861 O O . GLU A 1 107 ? 2.653 -0.175 -4.680 1.00 90.06 107 GLU A O 1
ATOM 866 N N . ASP A 1 108 ? 2.692 -0.806 -2.521 1.00 91.06 108 ASP A N 1
ATOM 867 C CA . ASP A 1 108 ? 4.147 -0.924 -2.456 1.00 91.06 108 ASP A CA 1
ATOM 868 C C . ASP A 1 108 ? 4.655 -2.018 -3.404 1.00 91.06 108 ASP A C 1
ATOM 870 O O . ASP A 1 108 ? 5.589 -1.797 -4.177 1.00 91.06 108 ASP A O 1
ATOM 874 N N . ASP A 1 109 ? 3.957 -3.154 -3.474 1.00 92.38 109 ASP A N 1
ATOM 875 C CA . ASP A 1 109 ? 4.260 -4.216 -4.432 1.00 92.38 109 ASP A CA 1
ATOM 876 C C . ASP A 1 109 ? 4.075 -3.789 -5.892 1.00 92.38 109 ASP A C 1
ATOM 878 O O . ASP A 1 109 ? 4.847 -4.192 -6.771 1.00 92.38 109 ASP A O 1
ATOM 882 N N . TRP A 1 110 ? 3.053 -2.986 -6.198 1.00 92.62 110 TRP A N 1
ATOM 883 C CA . TRP A 1 110 ? 2.902 -2.421 -7.539 1.00 92.62 110 TRP A CA 1
ATOM 884 C C . TRP A 1 110 ? 4.047 -1.454 -7.862 1.00 92.62 110 TRP A C 1
ATOM 886 O O . TRP A 1 110 ? 4.673 -1.592 -8.914 1.00 92.62 110 TRP A O 1
ATOM 896 N N . TYR A 1 111 ? 4.381 -0.541 -6.948 1.00 93.25 111 TYR A N 1
ATOM 897 C CA . TYR A 1 111 ? 5.452 0.439 -7.132 1.00 93.25 111 TYR A CA 1
ATOM 898 C C . TYR A 1 111 ? 6.824 -0.234 -7.289 1.00 93.25 111 TYR A C 1
ATOM 900 O O . TYR A 1 111 ? 7.608 0.121 -8.175 1.00 93.25 111 TYR A O 1
ATOM 908 N N . ARG A 1 112 ? 7.103 -1.263 -6.484 1.00 93.81 112 ARG A N 1
ATOM 909 C CA . ARG A 1 112 ? 8.321 -2.075 -6.571 1.00 93.81 112 ARG A CA 1
ATOM 910 C C . ARG A 1 112 ? 8.436 -2.781 -7.920 1.00 93.81 112 ARG A C 1
ATOM 912 O O . ARG A 1 112 ? 9.509 -2.771 -8.520 1.00 93.81 112 ARG A O 1
ATOM 919 N N . ARG A 1 113 ? 7.339 -3.352 -8.432 1.00 92.81 113 ARG A N 1
ATOM 920 C CA . ARG A 1 113 ? 7.312 -3.953 -9.777 1.00 92.81 113 ARG A CA 1
ATOM 921 C C . ARG A 1 113 ? 7.522 -2.905 -10.867 1.00 92.81 113 ARG A C 1
ATOM 923 O O . ARG A 1 113 ? 8.380 -3.109 -11.716 1.00 92.81 113 ARG A O 1
ATOM 930 N N . ALA A 1 114 ? 6.825 -1.770 -10.804 1.00 93.50 114 ALA A N 1
ATOM 931 C CA . ALA A 1 114 ? 6.934 -0.698 -11.795 1.00 93.50 114 ALA A CA 1
ATOM 932 C C . ALA A 1 114 ? 8.365 -0.154 -11.904 1.00 93.50 114 ALA A C 1
ATOM 934 O O . ALA A 1 114 ? 8.939 -0.075 -12.990 1.00 93.50 114 ALA A O 1
ATOM 935 N N . THR A 1 115 ? 8.970 0.166 -10.760 1.00 94.25 115 THR A N 1
ATOM 936 C CA . THR A 1 115 ? 10.350 0.663 -10.693 1.00 94.25 115 THR A CA 1
ATOM 937 C C . THR A 1 115 ? 11.372 -0.406 -11.079 1.00 94.25 115 THR A C 1
ATOM 939 O O . THR A 1 115 ? 12.365 -0.088 -11.733 1.00 94.25 115 THR A O 1
ATOM 942 N N . GLY A 1 116 ? 11.128 -1.675 -10.737 1.00 94.81 116 GLY A N 1
ATOM 943 C CA . GLY A 1 116 ? 11.940 -2.808 -11.185 1.00 94.81 116 GLY A CA 1
ATOM 944 C C . GLY A 1 116 ? 11.930 -2.971 -12.707 1.00 94.81 116 GLY A C 1
ATOM 945 O O . GLY A 1 116 ? 12.994 -3.060 -13.320 1.00 94.81 116 GLY A O 1
ATOM 946 N N . THR A 1 117 ? 10.748 -2.931 -13.329 1.00 93.88 117 THR A N 1
ATOM 947 C CA . THR A 1 117 ? 10.598 -2.961 -14.791 1.00 93.88 117 THR A CA 1
ATOM 948 C C . THR A 1 117 ? 11.291 -1.767 -15.441 1.00 93.88 117 THR A C 1
ATOM 950 O O . THR A 1 117 ? 12.009 -1.950 -16.420 1.00 93.88 117 THR A O 1
ATOM 953 N N . LEU A 1 118 ? 11.149 -0.560 -14.884 1.00 95.12 118 LEU A N 1
ATOM 954 C CA . LEU A 1 118 ? 11.790 0.639 -15.427 1.00 95.12 118 LEU A CA 1
ATOM 955 C C . LEU A 1 118 ? 13.323 0.541 -15.397 1.00 95.12 118 LEU A C 1
ATOM 957 O O . LEU A 1 118 ? 13.968 0.838 -16.398 1.00 95.12 118 LEU A O 1
ATOM 961 N N . LYS A 1 119 ? 13.905 0.049 -14.295 1.00 96.25 119 LYS A N 1
ATOM 962 C CA . LYS A 1 119 ? 15.355 -0.200 -14.191 1.00 96.25 119 LYS A CA 1
ATOM 963 C C . LYS A 1 119 ? 15.840 -1.247 -15.193 1.00 96.25 119 LYS A C 1
ATOM 965 O O . LYS A 1 119 ? 16.910 -1.096 -15.778 1.00 96.25 119 LYS A O 1
ATOM 970 N N . TYR A 1 120 ? 15.060 -2.308 -15.398 1.00 95.75 120 TYR A N 1
ATOM 971 C CA . TYR A 1 120 ? 15.357 -3.303 -16.426 1.00 95.75 120 TYR A CA 1
ATOM 972 C C . TYR A 1 120 ? 15.361 -2.668 -17.824 1.00 95.75 120 TYR A C 1
ATOM 974 O O . TYR A 1 120 ? 16.315 -2.862 -18.578 1.00 95.75 120 TYR A O 1
ATOM 982 N N . LEU A 1 121 ? 14.334 -1.877 -18.154 1.00 96.12 121 LEU A N 1
ATOM 983 C CA . LEU A 1 121 ? 14.238 -1.189 -19.442 1.00 96.12 121 LEU A CA 1
ATOM 984 C C . LEU A 1 121 ? 15.375 -0.188 -19.646 1.00 96.12 121 LEU A C 1
ATOM 986 O O . LEU A 1 121 ? 15.949 -0.170 -20.727 1.00 96.12 121 LEU A O 1
ATOM 990 N N . GLU A 1 122 ? 15.748 0.588 -18.627 1.00 96.50 122 GLU A N 1
ATOM 991 C CA . GLU A 1 122 ? 16.898 1.499 -18.676 1.00 96.50 122 GLU A CA 1
ATOM 992 C C . GLU A 1 122 ? 18.176 0.757 -19.091 1.00 96.50 122 GLU A C 1
ATOM 994 O O . GLU A 1 122 ? 18.822 1.135 -20.069 1.00 96.50 122 GLU A O 1
ATOM 999 N N . GLY A 1 123 ? 18.496 -0.356 -18.423 1.00 96.25 123 GLY A N 1
ATOM 1000 C CA . GLY A 1 123 ? 19.671 -1.162 -18.761 1.00 96.25 123 GLY A CA 1
ATOM 1001 C C . GLY A 1 123 ? 19.616 -1.744 -20.179 1.00 96.25 123 GLY A C 1
ATOM 1002 O O . GLY A 1 123 ? 20.604 -1.691 -20.913 1.00 96.25 123 GLY A O 1
ATOM 1003 N N . GLN A 1 124 ? 18.458 -2.262 -20.601 1.00 96.38 124 GLN A N 1
ATOM 1004 C CA . GLN A 1 124 ? 18.282 -2.807 -21.953 1.00 96.38 124 GLN A CA 1
ATOM 1005 C C . GLN A 1 124 ? 18.354 -1.725 -23.038 1.00 96.38 124 GLN A C 1
ATOM 1007 O O . GLN A 1 124 ? 18.913 -1.967 -24.107 1.00 96.38 124 GLN A O 1
ATOM 1012 N N . LEU A 1 125 ? 17.828 -0.528 -22.775 1.00 96.31 125 LEU A N 1
ATOM 1013 C CA . LEU A 1 125 ? 17.895 0.613 -23.685 1.00 96.31 125 LEU A CA 1
ATOM 1014 C C . LEU A 1 125 ? 19.333 1.109 -23.841 1.00 96.31 125 LEU A C 1
ATOM 1016 O O . LEU A 1 125 ? 19.780 1.296 -24.972 1.00 96.31 125 LEU A O 1
ATOM 1020 N N . MET A 1 126 ? 20.088 1.205 -22.744 1.00 94.38 126 MET A N 1
ATOM 1021 C CA . MET A 1 126 ? 21.522 1.508 -22.786 1.00 94.38 126 MET A CA 1
ATOM 1022 C C . MET A 1 126 ? 22.293 0.474 -23.615 1.00 94.38 126 MET A C 1
ATOM 1024 O O . MET A 1 126 ? 23.064 0.847 -24.498 1.00 94.38 126 MET A O 1
ATOM 1028 N N . GLN A 1 127 ? 22.047 -0.822 -23.394 1.00 92.38 127 GLN A N 1
ATOM 1029 C CA . GLN A 1 127 ? 22.703 -1.891 -24.152 1.00 92.38 127 GLN A CA 1
ATOM 1030 C C . GLN A 1 127 ? 22.323 -1.854 -25.639 1.00 92.38 127 GLN A C 1
ATOM 1032 O O . GLN A 1 127 ? 23.188 -1.963 -26.511 1.00 92.38 127 GLN A O 1
ATOM 1037 N N . ARG A 1 128 ? 21.033 -1.657 -25.947 1.00 93.75 128 ARG A N 1
ATOM 1038 C CA . ARG A 1 128 ? 20.544 -1.490 -27.321 1.00 93.75 128 ARG A CA 1
ATOM 1039 C C . ARG A 1 128 ? 21.265 -0.329 -27.998 1.00 93.75 128 ARG A C 1
ATOM 1041 O O . ARG A 1 128 ? 21.699 -0.474 -29.140 1.00 93.75 128 ARG A O 1
ATOM 1048 N N . GLN A 1 129 ? 21.357 0.812 -27.321 1.00 93.06 129 GLN A N 1
ATOM 1049 C CA . GLN A 1 129 ? 21.933 2.018 -27.896 1.00 93.06 129 GLN A CA 1
ATOM 1050 C C . GLN A 1 129 ? 23.452 1.902 -28.056 1.00 93.06 129 GLN A C 1
ATOM 1052 O O . GLN A 1 129 ? 23.996 2.353 -29.058 1.00 93.06 129 GLN A O 1
ATOM 1057 N N . HIS A 1 130 ? 24.134 1.212 -27.142 1.00 90.12 130 HIS A N 1
ATOM 1058 C CA . HIS A 1 130 ? 25.543 0.862 -27.298 1.00 90.12 130 HIS A CA 1
ATOM 1059 C C . HIS A 1 130 ? 25.798 0.017 -28.550 1.00 90.12 130 HIS A C 1
ATOM 1061 O O . HIS A 1 130 ? 26.678 0.338 -29.343 1.00 90.12 130 HIS A O 1
ATOM 1067 N N . ILE A 1 131 ? 24.981 -1.019 -28.772 1.00 90.19 131 ILE A N 1
ATOM 1068 C CA . ILE A 1 131 ? 25.047 -1.852 -29.980 1.00 90.19 131 ILE A CA 1
ATOM 1069 C C . ILE A 1 131 ? 24.722 -1.037 -31.234 1.00 90.19 131 ILE A C 1
ATOM 1071 O O . ILE A 1 131 ? 25.355 -1.231 -32.263 1.00 90.19 131 ILE A O 1
ATOM 1075 N N . TYR A 1 132 ? 23.746 -0.128 -31.162 1.00 89.56 132 TYR A N 1
ATOM 1076 C CA . TYR A 1 132 ? 23.383 0.738 -32.284 1.00 89.56 132 TYR A CA 1
ATOM 1077 C C . TYR A 1 132 ? 24.522 1.688 -32.685 1.00 89.56 132 TYR A C 1
ATOM 1079 O O . TYR A 1 132 ? 24.756 1.877 -33.874 1.00 89.56 132 TYR A O 1
ATOM 1087 N N . CYS A 1 133 ? 25.211 2.274 -31.703 1.00 87.69 133 CYS A N 1
ATOM 1088 C CA . CYS A 1 133 ? 26.283 3.246 -31.920 1.00 87.69 133 CYS A CA 1
ATOM 1089 C C . CYS A 1 133 ? 27.663 2.611 -32.158 1.00 87.69 133 CYS A C 1
ATOM 1091 O O . CYS A 1 133 ? 28.586 3.306 -32.575 1.00 87.69 133 CYS A O 1
ATOM 1093 N N . SER A 1 134 ? 27.825 1.314 -31.888 1.00 84.06 134 SER A N 1
ATOM 1094 C CA . SER A 1 134 ? 29.067 0.584 -32.138 1.00 84.06 134 SER A CA 1
ATOM 1095 C C . SER A 1 134 ? 29.136 0.068 -33.571 1.00 84.06 134 SER A C 1
ATOM 1097 O O . SER A 1 134 ? 28.179 -0.491 -34.098 1.00 84.06 134 SER A O 1
ATOM 1099 N N . TYR A 1 135 ? 30.316 0.178 -34.175 1.00 73.06 135 TYR A N 1
ATOM 1100 C CA . TYR A 1 135 ? 30.588 -0.349 -35.511 1.00 73.06 135 TYR A CA 1
ATOM 1101 C C . TYR A 1 135 ? 30.739 -1.883 -35.542 1.00 73.06 135 TYR A C 1
ATOM 1103 O O . TYR A 1 135 ? 30.559 -2.506 -36.584 1.00 73.06 135 TYR A O 1
ATOM 1111 N N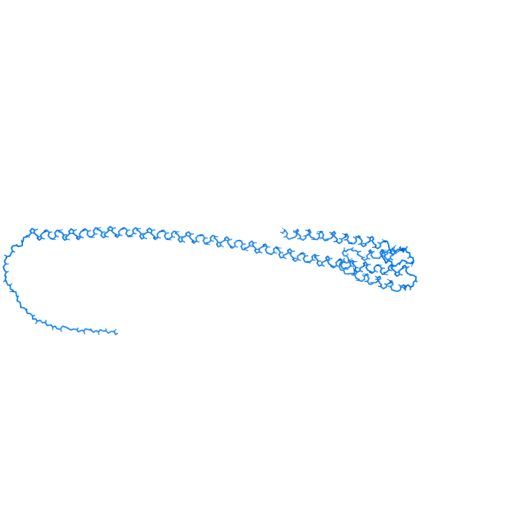 . THR A 1 136 ? 31.080 -2.508 -34.409 1.00 70.44 136 THR A N 1
ATOM 1112 C CA . THR A 1 136 ? 31.461 -3.931 -34.335 1.00 70.44 136 THR A CA 1
ATOM 1113 C C . THR A 1 136 ? 30.327 -4.862 -33.911 1.00 70.44 136 THR A C 1
ATOM 1115 O O . THR A 1 136 ? 30.456 -6.080 -34.043 1.00 70.44 136 THR A O 1
ATOM 1118 N N . HIS A 1 137 ? 29.220 -4.330 -33.389 1.00 72.69 137 HIS A N 1
ATOM 1119 C CA . HIS A 1 137 ? 28.125 -5.152 -32.879 1.00 72.69 137 HIS A CA 1
ATOM 1120 C C . HIS A 1 137 ? 27.125 -5.562 -33.970 1.00 72.69 137 HIS A C 1
ATOM 1122 O O . HIS A 1 137 ? 26.798 -4.809 -34.886 1.00 72.69 137 HIS A O 1
ATOM 1128 N N . LEU A 1 138 ? 26.608 -6.789 -33.852 1.00 80.19 138 LEU A N 1
ATOM 1129 C CA . LEU A 1 138 ? 25.720 -7.398 -34.842 1.00 80.19 138 LEU A CA 1
ATOM 1130 C C . LEU A 1 138 ? 24.278 -6.883 -34.722 1.00 80.19 138 LEU A C 1
ATOM 1132 O O . LEU A 1 138 ? 23.722 -6.762 -33.626 1.00 80.19 138 LEU A O 1
ATOM 1136 N N . ARG A 1 139 ? 23.627 -6.678 -35.877 1.00 83.12 139 ARG A N 1
ATOM 1137 C CA . ARG A 1 139 ? 22.209 -6.278 -35.980 1.00 83.12 139 ARG A CA 1
ATOM 1138 C C . ARG A 1 139 ? 21.272 -7.237 -35.235 1.00 83.12 139 ARG A C 1
ATOM 1140 O O . ARG A 1 139 ? 20.271 -6.784 -34.680 1.00 83.12 139 ARG A O 1
ATOM 1147 N N . ASP A 1 140 ? 21.605 -8.524 -35.189 1.00 86.81 140 ASP A N 1
ATOM 1148 C CA . ASP A 1 140 ? 20.777 -9.555 -34.557 1.00 86.81 140 ASP A CA 1
ATOM 1149 C C . ASP A 1 140 ? 20.685 -9.388 -33.035 1.00 86.81 140 ASP A C 1
ATOM 1151 O O . ASP A 1 140 ? 19.588 -9.471 -32.482 1.00 86.81 140 ASP A O 1
ATOM 1155 N N . GLN A 1 141 ? 21.788 -9.024 -32.368 1.00 89.38 141 GLN A N 1
ATOM 1156 C CA . GLN A 1 141 ? 21.798 -8.759 -30.920 1.00 89.38 141 GLN A CA 1
ATOM 1157 C C . GLN A 1 141 ? 20.880 -7.582 -30.560 1.00 89.38 141 GLN A C 1
ATOM 1159 O O . GLN A 1 141 ? 20.142 -7.623 -29.575 1.00 89.38 141 GLN A O 1
ATOM 1164 N N . ARG A 1 142 ? 20.861 -6.536 -31.399 1.00 91.75 142 ARG A N 1
ATOM 1165 C CA . ARG A 1 142 ? 19.961 -5.385 -31.223 1.00 91.75 142 ARG A CA 1
ATOM 1166 C C . ARG A 1 142 ? 18.490 -5.793 -31.313 1.00 91.75 142 ARG A C 1
ATOM 1168 O O . ARG A 1 142 ? 17.676 -5.330 -30.515 1.00 91.75 142 ARG A O 1
ATOM 1175 N N . LEU A 1 143 ? 18.146 -6.627 -32.296 1.00 92.81 143 LEU A N 1
ATOM 1176 C CA . LEU A 1 143 ? 16.776 -7.102 -32.518 1.00 92.81 143 LEU A CA 1
ATOM 1177 C C . LEU A 1 143 ? 16.306 -8.027 -31.390 1.00 92.81 143 LEU A C 1
ATOM 1179 O O . LEU A 1 143 ? 15.141 -7.973 -30.995 1.00 92.81 143 LEU A O 1
ATOM 1183 N N . GLU A 1 144 ? 17.204 -8.848 -30.849 1.00 94.44 144 GLU A N 1
ATOM 1184 C CA . GLU A 1 144 ? 16.919 -9.700 -29.697 1.00 94.44 144 GLU A CA 1
ATOM 1185 C C . GLU A 1 144 ? 16.576 -8.872 -28.451 1.00 94.44 144 GLU A C 1
ATOM 1187 O O . GLU A 1 144 ? 15.532 -9.093 -27.835 1.00 94.44 144 GLU A O 1
ATOM 1192 N N . ILE A 1 145 ? 17.383 -7.854 -28.139 1.00 94.69 145 ILE A N 1
ATOM 1193 C CA . ILE A 1 145 ? 17.131 -6.928 -27.025 1.00 94.69 145 ILE A CA 1
ATOM 1194 C C . ILE A 1 145 ? 15.780 -6.212 -27.189 1.00 94.69 145 ILE A C 1
ATOM 1196 O O . ILE A 1 145 ? 14.982 -6.161 -26.250 1.00 94.69 145 ILE A O 1
ATOM 1200 N N . GLN A 1 146 ? 15.469 -5.718 -28.393 1.00 95.38 146 GLN A N 1
ATOM 1201 C CA . GLN A 1 146 ? 14.169 -5.100 -28.685 1.00 95.38 146 GLN A CA 1
ATOM 1202 C C . GLN A 1 146 ? 13.004 -6.068 -28.447 1.00 95.38 146 GLN A C 1
ATOM 1204 O O . GLN A 1 146 ? 12.007 -5.699 -27.827 1.00 95.38 146 GLN A O 1
ATOM 1209 N N . ARG A 1 147 ? 13.131 -7.322 -28.897 1.00 96.19 147 ARG A N 1
ATOM 1210 C CA . ARG A 1 147 ? 12.107 -8.354 -28.696 1.00 96.19 147 ARG A CA 1
ATOM 1211 C C . ARG A 1 147 ? 11.914 -8.681 -27.214 1.00 96.19 147 ARG A C 1
ATOM 1213 O O . ARG A 1 147 ? 10.773 -8.802 -26.771 1.00 96.19 147 ARG A O 1
ATOM 1220 N N . ASN A 1 148 ? 13.002 -8.797 -26.455 1.00 95.44 148 ASN A N 1
ATOM 1221 C CA . ASN A 1 148 ? 12.962 -9.095 -25.024 1.00 95.44 148 ASN A CA 1
ATOM 1222 C C . ASN A 1 148 ? 12.286 -7.968 -24.231 1.00 95.44 148 ASN A C 1
ATOM 1224 O O . ASN A 1 148 ? 11.411 -8.252 -23.414 1.00 95.44 148 ASN A O 1
ATOM 1228 N N . MET A 1 149 ? 12.592 -6.702 -24.541 1.00 94.94 149 MET A N 1
ATOM 1229 C CA . MET A 1 149 ? 11.902 -5.553 -23.942 1.00 94.94 149 MET A CA 1
ATOM 1230 C C . MET A 1 149 ? 10.402 -5.553 -24.245 1.00 94.94 149 MET A C 1
ATOM 1232 O O . MET A 1 149 ? 9.600 -5.432 -23.322 1.00 94.94 149 MET A O 1
ATOM 1236 N N . LEU A 1 150 ? 10.005 -5.752 -25.509 1.00 95.12 150 LEU A N 1
ATOM 1237 C CA . LEU A 1 150 ? 8.584 -5.811 -25.888 1.00 95.12 150 LEU A CA 1
ATOM 1238 C C . LEU A 1 150 ? 7.849 -6.970 -25.199 1.00 95.12 150 LEU A C 1
ATOM 1240 O O . LEU A 1 150 ? 6.688 -6.834 -24.821 1.00 95.12 150 LEU A O 1
ATOM 1244 N N . LYS A 1 151 ? 8.522 -8.108 -24.995 1.00 92.75 151 LYS A N 1
ATOM 1245 C CA . LYS A 1 151 ? 7.966 -9.235 -24.239 1.00 92.75 151 LYS A CA 1
ATOM 1246 C C . LYS A 1 151 ? 7.783 -8.886 -22.758 1.00 92.75 151 LYS A C 1
ATOM 1248 O O . LYS A 1 151 ? 6.746 -9.231 -22.200 1.00 92.75 151 LYS A O 1
ATOM 1253 N N . ALA A 1 152 ? 8.744 -8.190 -22.149 1.00 90.94 152 ALA A N 1
ATOM 1254 C CA . ALA A 1 152 ? 8.696 -7.790 -20.742 1.00 90.94 152 ALA A CA 1
ATOM 1255 C C . ALA A 1 152 ? 7.573 -6.779 -20.444 1.00 90.94 152 ALA A C 1
ATOM 1257 O O . ALA A 1 152 ? 6.933 -6.860 -19.401 1.00 90.94 152 ALA A O 1
ATOM 1258 N N . VAL A 1 153 ? 7.277 -5.862 -21.371 1.00 92.62 153 VAL A N 1
ATOM 1259 C CA . VAL A 1 153 ? 6.198 -4.869 -21.189 1.00 92.62 153 VAL A CA 1
ATOM 1260 C C . VAL A 1 153 ? 4.808 -5.374 -21.582 1.00 92.62 153 VAL A C 1
ATOM 1262 O O . VAL A 1 153 ? 3.829 -4.642 -21.472 1.00 92.62 153 VAL A O 1
ATOM 1265 N N . ARG A 1 154 ? 4.688 -6.628 -22.027 1.00 87.56 154 ARG A N 1
ATOM 1266 C CA . ARG A 1 154 ? 3.394 -7.223 -22.399 1.00 87.56 154 ARG A CA 1
ATOM 1267 C C . ARG A 1 154 ? 2.502 -7.510 -21.185 1.00 87.56 154 ARG A C 1
ATOM 1269 O O . ARG A 1 154 ? 1.290 -7.696 -21.318 1.00 87.56 154 ARG A O 1
ATOM 1276 N N . GLU A 1 155 ? 3.107 -7.549 -20.002 1.00 82.06 155 GLU A N 1
ATOM 1277 C CA . GLU A 1 155 ? 2.438 -7.657 -18.710 1.00 82.06 155 GLU A CA 1
ATOM 1278 C C . GLU A 1 155 ? 1.466 -6.484 -18.452 1.00 82.06 155 GLU A C 1
ATOM 1280 O O . GLU A 1 155 ? 1.593 -5.419 -19.060 1.00 82.06 155 GLU A O 1
ATOM 1285 N N . PRO A 1 156 ? 0.461 -6.644 -17.563 1.00 80.25 156 PRO A N 1
ATOM 1286 C CA . PRO A 1 156 ? -0.547 -5.609 -17.290 1.00 80.25 156 PRO A CA 1
ATOM 1287 C C . PRO A 1 156 ? 0.047 -4.232 -16.960 1.00 80.25 156 PRO A C 1
ATOM 1289 O O . PRO A 1 156 ? -0.516 -3.225 -17.376 1.00 80.25 156 PRO A O 1
ATOM 1292 N N . LEU A 1 157 ? 1.209 -4.192 -16.303 1.00 82.81 157 LEU A N 1
ATOM 1293 C CA . LEU A 1 157 ? 1.907 -2.956 -15.952 1.00 82.81 157 LEU A CA 1
ATOM 1294 C C . LEU A 1 157 ? 2.372 -2.166 -17.182 1.00 82.81 157 LEU A C 1
ATOM 1296 O O . LEU A 1 157 ? 2.220 -0.948 -17.232 1.00 82.81 157 LEU A O 1
ATOM 1300 N N . GLY A 1 158 ? 2.901 -2.851 -18.199 1.00 83.38 158 GLY A N 1
ATOM 1301 C CA . GLY A 1 158 ? 3.353 -2.183 -19.417 1.00 83.38 158 GLY A CA 1
ATOM 1302 C C . GLY A 1 158 ? 2.203 -1.711 -20.305 1.00 83.38 158 GLY A C 1
ATOM 1303 O O . GLY A 1 158 ? 2.347 -0.698 -20.984 1.00 83.38 158 GLY A O 1
ATOM 1304 N N . ARG A 1 159 ? 1.033 -2.364 -20.236 1.00 85.38 159 ARG A N 1
ATOM 1305 C CA . ARG A 1 159 ? -0.200 -1.871 -20.877 1.00 85.38 159 ARG A CA 1
ATOM 1306 C C . ARG A 1 159 ? -0.790 -0.659 -20.160 1.00 85.38 159 ARG A C 1
ATOM 1308 O O . ARG A 1 159 ? -1.218 0.273 -20.826 1.00 85.38 159 ARG A O 1
ATOM 1315 N N . GLU A 1 160 ? -0.792 -0.664 -18.828 1.00 86.94 160 GLU A N 1
ATOM 1316 C CA . GLU A 1 160 ? -1.284 0.453 -18.009 1.00 86.94 160 GLU A CA 1
ATOM 1317 C C . GLU A 1 160 ? -0.481 1.742 -18.244 1.00 86.94 160 GLU A C 1
ATOM 1319 O O . GLU A 1 160 ? -1.057 2.826 -18.301 1.00 86.94 160 GLU A O 1
ATOM 1324 N N . LEU A 1 161 ? 0.838 1.617 -18.414 1.00 87.69 161 LEU A N 1
ATOM 1325 C CA . LEU A 1 161 ? 1.747 2.745 -18.635 1.00 87.69 161 LEU A CA 1
ATOM 1326 C C . LEU A 1 161 ? 2.002 3.061 -20.121 1.00 87.69 161 LEU A C 1
ATOM 1328 O O . LEU A 1 161 ? 2.725 4.003 -20.418 1.00 87.69 161 LEU A O 1
ATOM 1332 N N . GLY A 1 162 ? 1.443 2.291 -21.062 1.00 90.44 162 GLY A N 1
ATOM 1333 C CA . GLY A 1 162 ? 1.662 2.515 -22.499 1.00 90.44 162 GLY A CA 1
ATOM 1334 C C . GLY A 1 162 ? 3.098 2.249 -22.978 1.00 90.44 162 GLY A C 1
ATOM 1335 O O . GLY A 1 162 ? 3.506 2.743 -24.024 1.00 90.44 162 GLY A O 1
ATOM 1336 N N . LEU A 1 163 ? 3.877 1.437 -22.254 1.00 94.44 163 LEU A N 1
ATOM 1337 C CA . LEU A 1 163 ? 5.314 1.267 -22.516 1.00 94.44 163 LEU A CA 1
ATOM 1338 C C . LEU A 1 163 ? 5.611 0.656 -23.890 1.00 94.44 163 LEU A C 1
ATOM 1340 O O . LEU A 1 163 ? 6.668 0.907 -24.459 1.00 94.44 163 LEU A O 1
ATOM 1344 N N . GLU A 1 164 ? 4.716 -0.174 -24.434 1.00 95.06 164 GLU A N 1
ATOM 1345 C CA . GLU A 1 164 ? 4.968 -0.849 -25.711 1.00 95.06 164 GLU A CA 1
ATOM 1346 C C . GLU A 1 164 ? 5.016 0.134 -26.891 1.00 95.06 164 GLU A C 1
ATOM 1348 O O . GLU A 1 164 ? 5.914 0.035 -27.732 1.00 95.06 164 GLU A O 1
ATOM 1353 N N . SER A 1 165 ? 4.074 1.081 -26.965 1.00 95.06 165 SER A N 1
ATOM 1354 C CA . SER A 1 165 ? 4.071 2.107 -28.015 1.00 95.06 165 SER A CA 1
ATOM 1355 C C . SER A 1 165 ? 5.291 3.007 -27.901 1.00 95.06 165 SER A C 1
ATOM 1357 O O . SER A 1 165 ? 5.961 3.267 -28.899 1.00 95.06 165 SER A O 1
ATOM 1359 N N . ASP A 1 166 ? 5.617 3.401 -26.677 1.00 96.19 166 ASP A N 1
ATOM 1360 C CA . ASP A 1 166 ? 6.718 4.305 -26.379 1.00 96.19 166 ASP A CA 1
ATOM 1361 C C . ASP A 1 166 ? 8.073 3.653 -26.699 1.00 96.19 166 ASP A C 1
ATOM 1363 O O . ASP A 1 166 ? 8.939 4.261 -27.328 1.00 96.19 166 ASP A O 1
ATOM 1367 N N . LEU A 1 167 ? 8.244 2.365 -26.373 1.00 96.56 167 LEU A N 1
ATOM 1368 C CA . LEU A 1 167 ? 9.422 1.589 -26.771 1.00 96.56 167 LEU A CA 1
ATOM 1369 C C . LEU A 1 167 ? 9.564 1.500 -28.290 1.00 96.56 167 LEU A C 1
ATOM 1371 O O . LEU A 1 167 ? 10.669 1.648 -28.809 1.00 96.56 167 LEU A O 1
ATOM 1375 N N . ARG A 1 168 ? 8.466 1.277 -29.021 1.00 96.38 168 ARG A N 1
ATOM 1376 C CA . ARG A 1 168 ? 8.495 1.268 -30.493 1.00 96.38 168 ARG A CA 1
ATOM 1377 C C . ARG A 1 168 ? 8.897 2.630 -31.050 1.00 96.38 168 ARG A C 1
ATOM 1379 O O . ARG A 1 168 ? 9.637 2.670 -32.031 1.00 96.38 168 ARG A O 1
ATOM 1386 N N . ASP A 1 169 ? 8.459 3.719 -30.427 1.00 96.81 169 ASP A N 1
ATOM 1387 C CA . ASP A 1 169 ? 8.859 5.070 -30.815 1.00 96.81 169 ASP A CA 1
ATOM 1388 C C . ASP A 1 169 ? 10.362 5.295 -30.600 1.00 96.81 169 ASP A C 1
ATOM 1390 O O . ASP A 1 169 ? 11.069 5.642 -31.549 1.00 96.81 169 ASP A O 1
ATOM 1394 N N . ILE A 1 170 ? 10.882 4.957 -29.413 1.00 96.81 170 ILE A N 1
ATOM 1395 C CA . ILE A 1 170 ? 12.323 4.993 -29.116 1.00 96.81 170 ILE A CA 1
ATOM 1396 C C . ILE A 1 170 ? 13.109 4.174 -30.143 1.00 96.81 170 ILE A C 1
ATOM 1398 O O . ILE A 1 170 ? 14.115 4.633 -30.682 1.00 96.81 170 ILE A O 1
ATOM 1402 N N . PHE A 1 171 ? 12.658 2.954 -30.449 1.00 95.38 171 PHE A N 1
ATOM 1403 C CA . PHE A 1 171 ? 13.370 2.059 -31.359 1.00 95.38 171 PHE A CA 1
ATOM 1404 C C . PHE A 1 171 ? 13.523 2.620 -32.768 1.00 95.38 171 PHE A C 1
ATOM 1406 O O . PHE A 1 171 ? 14.519 2.296 -33.419 1.00 95.38 171 PHE A O 1
ATOM 1413 N N . ASN A 1 172 ? 12.549 3.414 -33.208 1.00 94.81 172 ASN A N 1
ATOM 1414 C CA . ASN A 1 172 ? 12.485 3.979 -34.548 1.00 94.81 172 ASN A CA 1
ATOM 1415 C C . ASN A 1 172 ? 13.129 5.366 -34.638 1.00 94.81 172 ASN A C 1
ATOM 1417 O O . ASN A 1 172 ? 13.641 5.716 -35.698 1.00 94.81 172 ASN A O 1
ATOM 1421 N N . ARG A 1 173 ? 13.081 6.159 -33.560 1.00 95.12 173 ARG A N 1
ATOM 1422 C CA . ARG A 1 173 ? 13.455 7.581 -33.585 1.00 95.12 173 ARG A CA 1
ATOM 1423 C C . ARG A 1 173 ? 14.731 7.923 -32.826 1.00 95.12 173 ARG A C 1
ATOM 1425 O O . ARG A 1 173 ? 15.298 8.978 -33.089 1.00 95.12 173 ARG A O 1
ATOM 1432 N N . ASP A 1 174 ? 15.196 7.081 -31.903 1.00 93.88 174 ASP A N 1
ATOM 1433 C CA . ASP A 1 174 ? 16.412 7.385 -31.145 1.00 93.88 174 ASP A CA 1
ATOM 1434 C C . ASP A 1 174 ? 17.674 6.988 -31.920 1.00 93.88 174 ASP A C 1
ATOM 1436 O O . ASP A 1 174 ? 18.072 5.818 -31.964 1.00 93.88 174 ASP A O 1
ATOM 1440 N N . THR A 1 175 ? 18.292 7.983 -32.553 1.00 89.88 175 THR A N 1
ATOM 1441 C CA . THR A 1 175 ? 19.462 7.813 -33.423 1.00 89.88 175 THR A CA 1
ATOM 1442 C C . THR A 1 175 ? 20.717 8.501 -32.888 1.00 89.88 175 THR A C 1
ATOM 1444 O O . THR A 1 175 ? 21.724 8.540 -33.591 1.00 89.88 175 THR A O 1
ATOM 1447 N N . HIS A 1 176 ? 20.681 9.073 -31.679 1.00 90.75 176 HIS A N 1
ATOM 1448 C CA . HIS A 1 176 ? 21.805 9.845 -31.150 1.00 90.75 176 HIS A CA 1
ATOM 1449 C C . HIS A 1 176 ? 22.944 8.948 -30.636 1.00 90.75 176 HIS A C 1
ATOM 1451 O O . HIS A 1 176 ? 22.720 8.003 -29.876 1.00 90.75 176 HIS A O 1
ATOM 1457 N N . CYS A 1 177 ? 24.178 9.291 -31.005 1.00 89.81 177 CYS A N 1
ATOM 1458 C CA . CYS A 1 177 ? 25.413 8.666 -30.534 1.00 89.81 177 CYS A CA 1
ATOM 1459 C C . CYS A 1 177 ? 26.387 9.776 -30.122 1.00 89.81 177 CYS A C 1
ATOM 1461 O O . CYS A 1 177 ? 26.580 10.715 -30.893 1.00 89.81 177 CYS A O 1
ATOM 1463 N N . ALA A 1 178 ? 26.959 9.691 -28.917 1.00 81.94 178 ALA A N 1
ATOM 1464 C CA . ALA A 1 178 ? 27.730 10.796 -28.342 1.00 81.94 178 ALA A CA 1
ATOM 1465 C C . ALA A 1 178 ? 29.130 10.959 -28.952 1.00 81.94 178 ALA A C 1
ATOM 1467 O O . ALA A 1 178 ? 29.512 12.081 -29.258 1.00 81.94 178 ALA A O 1
ATOM 1468 N N . ASP A 1 179 ? 29.888 9.866 -29.113 1.00 78.12 179 ASP A N 1
ATOM 1469 C CA . ASP A 1 179 ? 31.173 9.834 -29.831 1.00 78.12 179 ASP A CA 1
ATOM 1470 C C . ASP A 1 179 ? 31.637 8.376 -30.048 1.00 78.12 179 ASP A C 1
ATOM 1472 O O . ASP A 1 179 ? 31.225 7.486 -29.298 1.00 78.12 179 ASP A O 1
ATOM 1476 N N . LEU A 1 180 ? 32.508 8.106 -31.028 1.00 64.19 180 LEU A N 1
ATOM 1477 C CA . LEU A 1 180 ? 32.962 6.736 -31.361 1.00 64.19 180 LEU A CA 1
ATOM 1478 C C . LEU A 1 180 ? 33.885 6.116 -30.297 1.00 64.19 180 LEU A C 1
ATOM 1480 O O . LEU A 1 180 ? 33.934 4.896 -30.152 1.00 64.19 180 LEU A O 1
ATOM 1484 N N . THR A 1 181 ? 34.618 6.943 -29.549 1.00 67.50 181 THR A N 1
ATOM 1485 C CA . THR A 1 181 ? 35.533 6.521 -28.470 1.00 67.50 181 THR A CA 1
ATOM 1486 C C . THR A 1 181 ? 34.886 6.591 -27.086 1.00 67.50 181 THR A C 1
ATOM 1488 O O . THR A 1 181 ? 35.546 6.367 -26.070 1.00 67.50 181 THR A O 1
ATOM 1491 N N . ASN A 1 182 ? 33.591 6.909 -27.025 1.00 68.81 182 ASN A N 1
ATOM 1492 C CA . ASN A 1 182 ? 32.888 7.091 -25.770 1.00 68.81 182 ASN A CA 1
ATOM 1493 C C . ASN A 1 182 ? 32.689 5.753 -25.039 1.00 68.81 182 ASN A C 1
ATOM 1495 O O . ASN A 1 182 ? 32.005 4.850 -25.519 1.00 68.81 182 ASN A O 1
ATOM 1499 N N . THR A 1 183 ? 33.244 5.658 -23.834 1.00 71.88 183 THR A N 1
ATOM 1500 C CA . THR A 1 183 ? 33.088 4.507 -22.935 1.00 71.88 183 THR A CA 1
ATOM 1501 C C . THR A 1 183 ? 31.849 4.606 -22.044 1.00 71.88 183 THR A C 1
ATOM 1503 O O . THR A 1 183 ? 31.429 3.606 -21.465 1.00 71.88 183 THR A O 1
ATOM 1506 N N . ASP A 1 184 ? 31.231 5.787 -21.938 1.00 82.12 184 ASP A N 1
ATOM 1507 C CA . ASP A 1 184 ? 30.044 5.996 -21.113 1.00 82.12 184 ASP A CA 1
ATOM 1508 C C . ASP A 1 184 ? 28.763 5.678 -21.892 1.00 82.12 184 ASP A C 1
ATOM 1510 O O . ASP A 1 184 ? 28.295 6.460 -22.726 1.00 82.12 184 ASP A O 1
ATOM 1514 N N . LEU A 1 185 ? 28.155 4.537 -21.563 1.00 81.62 185 LEU A N 1
ATOM 1515 C CA . LEU A 1 185 ? 26.893 4.079 -22.145 1.00 81.62 185 LEU A CA 1
ATOM 1516 C C . LEU A 1 185 ? 25.751 5.093 -21.978 1.00 81.62 185 LEU A C 1
ATOM 1518 O O . LEU A 1 185 ? 24.815 5.083 -22.775 1.00 81.62 185 LEU A O 1
ATOM 1522 N N . LYS A 1 186 ? 25.818 5.970 -20.966 1.00 87.00 186 LYS A N 1
ATOM 1523 C CA . LYS A 1 186 ? 24.739 6.911 -20.642 1.00 87.00 186 LYS A CA 1
ATOM 1524 C C . LYS A 1 186 ? 24.625 8.079 -21.607 1.00 87.00 186 LYS A C 1
ATOM 1526 O O . LYS A 1 186 ? 23.584 8.723 -21.660 1.00 87.00 186 LYS A O 1
ATOM 1531 N N . LYS A 1 187 ? 25.682 8.368 -22.363 1.00 87.38 187 LYS A N 1
ATOM 1532 C CA . LYS A 1 187 ? 25.667 9.483 -23.316 1.00 87.38 187 LYS A CA 1
ATOM 1533 C C . LYS A 1 187 ? 25.051 9.097 -24.658 1.00 87.38 187 LYS A C 1
ATOM 1535 O O . LYS A 1 187 ? 24.726 9.974 -25.447 1.00 87.38 187 LYS A O 1
ATOM 1540 N N . ASN A 1 188 ? 24.896 7.802 -24.930 1.00 88.56 188 ASN A N 1
ATOM 1541 C CA . ASN A 1 188 ? 24.248 7.359 -26.153 1.00 88.56 188 ASN A CA 1
ATOM 1542 C C . ASN A 1 188 ? 22.727 7.436 -26.001 1.00 88.56 188 ASN A C 1
ATOM 1544 O O . ASN A 1 188 ? 22.178 7.113 -24.947 1.00 88.56 188 ASN A O 1
ATOM 1548 N N . GLY A 1 189 ? 22.059 7.811 -27.090 1.00 90.56 189 GLY A N 1
ATOM 1549 C CA . GLY A 1 189 ? 20.620 8.028 -27.107 1.00 90.56 189 GLY A CA 1
ATOM 1550 C C . GLY A 1 189 ? 20.247 9.364 -26.476 1.00 90.56 189 GLY A C 1
ATOM 1551 O O . GLY A 1 189 ? 20.940 9.891 -25.607 1.00 90.56 189 GLY A O 1
ATOM 1552 N N . SER A 1 190 ? 19.148 9.941 -26.938 1.00 92.12 190 SER A N 1
ATOM 1553 C CA . SER A 1 190 ? 18.609 11.190 -26.386 1.00 92.12 190 SER A CA 1
ATOM 1554 C C . SER A 1 190 ? 17.133 11.038 -26.058 1.00 92.12 190 SER A C 1
ATOM 1556 O O . SER A 1 190 ? 16.691 11.397 -24.966 1.00 92.12 190 SER A O 1
ATOM 1558 N N . LEU A 1 191 ? 16.381 10.423 -26.969 1.00 94.88 191 LEU A N 1
ATOM 1559 C CA . LEU A 1 191 ? 14.949 10.218 -26.824 1.00 94.88 191 LEU A CA 1
ATOM 1560 C C . LEU A 1 191 ? 14.631 9.206 -25.718 1.00 94.88 191 LEU A C 1
ATOM 1562 O O . LEU A 1 191 ? 13.714 9.434 -24.931 1.00 94.88 191 LEU A O 1
ATOM 1566 N N . MET A 1 192 ? 15.415 8.132 -25.592 1.00 95.44 192 MET A N 1
ATOM 1567 C CA . MET A 1 192 ? 15.203 7.121 -24.555 1.00 95.44 192 MET A CA 1
ATOM 1568 C C . MET A 1 192 ? 15.252 7.714 -23.142 1.00 95.44 192 MET A C 1
ATOM 1570 O O . MET A 1 192 ? 14.472 7.313 -22.283 1.00 95.44 192 MET A O 1
ATOM 1574 N N . TRP A 1 193 ? 16.102 8.717 -22.904 1.00 95.69 193 TRP A N 1
ATOM 1575 C CA . TRP A 1 193 ? 16.204 9.385 -21.604 1.00 95.69 193 TRP A CA 1
ATOM 1576 C C . TRP A 1 193 ? 14.981 10.240 -21.289 1.00 95.69 193 TRP A C 1
ATOM 1578 O O . TRP A 1 193 ? 14.534 10.268 -20.141 1.00 95.69 193 TRP A O 1
ATOM 1588 N N . VAL A 1 194 ? 14.410 10.895 -22.303 1.00 96.25 194 VAL A N 1
ATOM 1589 C CA . VAL A 1 194 ? 13.157 11.648 -22.164 1.00 96.25 194 VAL A CA 1
ATOM 1590 C C . VAL A 1 194 ? 12.025 10.702 -21.767 1.00 96.25 194 VAL A C 1
ATOM 1592 O O . VAL A 1 194 ? 11.324 10.972 -20.794 1.00 96.25 194 VAL A O 1
ATOM 1595 N N . TYR A 1 195 ? 11.897 9.563 -22.451 1.00 96.50 195 TYR A N 1
ATOM 1596 C CA . TYR A 1 195 ? 10.889 8.554 -22.120 1.00 96.50 195 TYR A CA 1
ATOM 1597 C C . TYR A 1 195 ? 11.104 7.925 -20.742 1.00 96.50 195 TYR A C 1
ATOM 1599 O O . TYR A 1 195 ? 10.151 7.809 -19.982 1.00 96.50 195 TYR A O 1
ATOM 1607 N N . LEU A 1 196 ? 12.339 7.587 -20.360 1.00 96.06 196 LEU A N 1
ATOM 1608 C CA . LEU A 1 196 ? 12.632 7.060 -19.021 1.00 96.06 196 LEU A CA 1
ATOM 1609 C C . LEU A 1 196 ? 12.206 8.040 -17.919 1.00 96.06 196 LEU A C 1
ATOM 1611 O O . LEU A 1 196 ? 11.603 7.633 -16.924 1.00 96.06 196 LEU A O 1
ATOM 1615 N N . LYS A 1 197 ? 12.461 9.342 -18.109 1.00 96.75 197 LYS A N 1
ATOM 1616 C CA . LYS A 1 197 ? 11.988 10.390 -17.193 1.00 96.75 197 LYS A CA 1
ATOM 1617 C C . LYS A 1 197 ? 10.470 10.527 -17.199 1.00 96.75 197 LYS A C 1
ATOM 1619 O O . LYS A 1 197 ? 9.873 10.671 -16.133 1.00 96.75 197 LYS A O 1
ATOM 1624 N N . TYR A 1 198 ? 9.852 10.455 -18.371 1.00 96.00 198 TYR A N 1
ATOM 1625 C CA . TYR A 1 198 ? 8.403 10.494 -18.516 1.00 96.00 198 TYR A CA 1
ATOM 1626 C C . TYR A 1 198 ? 7.723 9.322 -17.794 1.00 96.00 198 TYR A C 1
ATOM 1628 O O . TYR A 1 198 ? 6.827 9.545 -16.981 1.00 96.00 198 TYR A O 1
ATOM 1636 N N . TRP A 1 199 ? 8.193 8.090 -17.999 1.00 95.94 199 TRP A N 1
ATOM 1637 C CA . TRP A 1 199 ? 7.665 6.900 -17.331 1.00 95.94 199 TRP A CA 1
ATOM 1638 C C . TRP A 1 199 ? 7.863 6.953 -15.816 1.00 95.94 199 TRP A C 1
ATOM 1640 O O . TRP A 1 199 ? 6.961 6.579 -15.068 1.00 95.94 199 TRP A O 1
ATOM 1650 N N . GLN A 1 200 ? 9.004 7.465 -15.342 1.00 95.75 200 GLN A N 1
ATOM 1651 C CA . GLN A 1 200 ? 9.225 7.685 -13.912 1.00 95.75 200 GLN A CA 1
ATOM 1652 C C . GLN A 1 200 ? 8.157 8.623 -13.325 1.00 95.75 200 GLN A C 1
ATOM 1654 O O . GLN A 1 200 ? 7.548 8.309 -12.303 1.00 95.75 200 GLN A O 1
ATOM 1659 N N . LEU A 1 201 ? 7.875 9.735 -14.008 1.00 95.56 201 LEU A N 1
ATOM 1660 C CA . LEU A 1 201 ? 6.853 10.688 -13.581 1.00 95.56 201 LEU A CA 1
ATOM 1661 C C . LEU A 1 201 ? 5.441 10.084 -13.615 1.00 95.56 201 LEU A C 1
ATOM 1663 O O . LEU A 1 201 ? 4.650 10.321 -12.702 1.00 95.56 201 LEU A O 1
ATOM 1667 N N . GLN A 1 202 ? 5.119 9.282 -14.635 1.00 94.31 202 GLN A N 1
ATOM 1668 C CA . GLN A 1 202 ? 3.839 8.574 -14.705 1.00 94.31 202 GLN A CA 1
ATOM 1669 C C . GLN A 1 202 ? 3.657 7.612 -13.527 1.00 94.31 202 GLN A C 1
ATOM 1671 O O . GLN A 1 202 ? 2.578 7.584 -12.935 1.00 94.31 202 GLN A O 1
ATOM 1676 N N . ILE A 1 203 ? 4.695 6.855 -13.159 1.00 94.31 203 ILE A N 1
ATOM 1677 C CA . ILE A 1 203 ? 4.653 5.946 -12.005 1.00 94.31 203 ILE A CA 1
ATOM 1678 C C . ILE A 1 203 ? 4.394 6.733 -10.715 1.00 94.31 203 ILE A C 1
ATOM 1680 O O . ILE A 1 203 ? 3.516 6.356 -9.937 1.00 94.31 203 ILE A O 1
ATOM 1684 N N . ASP A 1 204 ? 5.097 7.849 -10.507 1.00 93.00 204 ASP A N 1
ATOM 1685 C CA . ASP A 1 204 ? 4.919 8.696 -9.322 1.00 93.00 204 ASP A CA 1
ATOM 1686 C C . ASP A 1 204 ? 3.517 9.318 -9.255 1.00 93.00 204 ASP A C 1
ATOM 1688 O O . ASP A 1 204 ? 2.901 9.379 -8.185 1.00 93.00 204 ASP A O 1
ATOM 1692 N N . MET A 1 205 ? 2.980 9.746 -10.398 1.00 93.56 205 MET A N 1
ATOM 1693 C CA . MET A 1 205 ? 1.620 10.270 -10.503 1.00 93.56 205 MET A CA 1
ATOM 1694 C C . MET A 1 205 ? 0.577 9.186 -10.193 1.00 93.56 205 MET A C 1
ATOM 1696 O O . MET A 1 205 ? -0.341 9.420 -9.405 1.00 93.56 205 MET A O 1
ATOM 1700 N N . GLN A 1 206 ? 0.723 7.990 -10.770 1.00 91.88 206 GLN A N 1
ATOM 1701 C CA . GLN A 1 206 ? -0.193 6.870 -10.536 1.00 91.88 206 GLN A CA 1
ATOM 1702 C C . GLN A 1 206 ? -0.157 6.400 -9.081 1.00 91.88 206 GLN A C 1
ATOM 1704 O O . GLN A 1 206 ? -1.211 6.149 -8.501 1.00 91.88 206 GLN A O 1
ATOM 1709 N N . LYS A 1 207 ? 1.025 6.366 -8.455 1.00 91.12 207 LYS A N 1
ATOM 1710 C CA . LYS A 1 207 ? 1.178 6.050 -7.029 1.00 91.12 207 LYS A CA 1
ATOM 1711 C C . LYS A 1 207 ? 0.336 6.977 -6.151 1.00 91.12 207 LYS A C 1
ATOM 1713 O O . LYS A 1 207 ? -0.369 6.509 -5.261 1.00 91.12 207 LYS A O 1
ATOM 1718 N N . ARG A 1 208 ? 0.385 8.290 -6.409 1.00 91.50 208 ARG A N 1
ATOM 1719 C CA . ARG A 1 208 ? -0.406 9.283 -5.659 1.00 91.50 208 ARG A CA 1
ATOM 1720 C C . ARG A 1 208 ? -1.902 9.087 -5.885 1.00 91.50 208 ARG A C 1
ATOM 1722 O O . ARG A 1 208 ? -2.647 8.950 -4.921 1.00 91.50 208 ARG A O 1
ATOM 1729 N N . LYS A 1 209 ? -2.322 8.968 -7.147 1.00 92.00 209 LYS A N 1
ATOM 1730 C CA . LYS A 1 209 ? -3.728 8.764 -7.516 1.00 92.00 209 LYS A CA 1
ATOM 1731 C C . LYS A 1 209 ? -4.322 7.503 -6.879 1.00 92.00 209 LYS A C 1
ATOM 1733 O O . LYS A 1 209 ? -5.437 7.533 -6.364 1.00 92.00 209 LYS A O 1
ATOM 1738 N N . ARG A 1 210 ? -3.585 6.391 -6.890 1.00 90.12 210 ARG A N 1
ATOM 1739 C CA . ARG A 1 210 ? -4.021 5.127 -6.281 1.00 90.12 210 ARG A CA 1
ATOM 1740 C C . ARG A 1 210 ? -4.077 5.199 -4.759 1.00 90.12 210 ARG A C 1
ATOM 1742 O O . ARG A 1 210 ? -5.026 4.684 -4.169 1.00 90.12 210 ARG A O 1
ATOM 1749 N N . ALA A 1 211 ? -3.110 5.866 -4.126 1.00 88.44 211 ALA A N 1
ATOM 1750 C CA . ALA A 1 211 ? -3.139 6.110 -2.686 1.00 88.44 211 ALA A CA 1
ATOM 1751 C C . ALA A 1 211 ? -4.386 6.917 -2.283 1.00 88.44 211 ALA A C 1
ATOM 1753 O O . ALA A 1 211 ? -5.102 6.515 -1.368 1.00 88.44 211 ALA A O 1
ATOM 1754 N N . GLU A 1 212 ? -4.704 7.988 -3.014 1.00 89.56 212 GLU A N 1
ATOM 1755 C CA . GLU A 1 212 ? -5.913 8.795 -2.795 1.00 89.56 212 GLU A CA 1
ATOM 1756 C C . GLU A 1 212 ? -7.19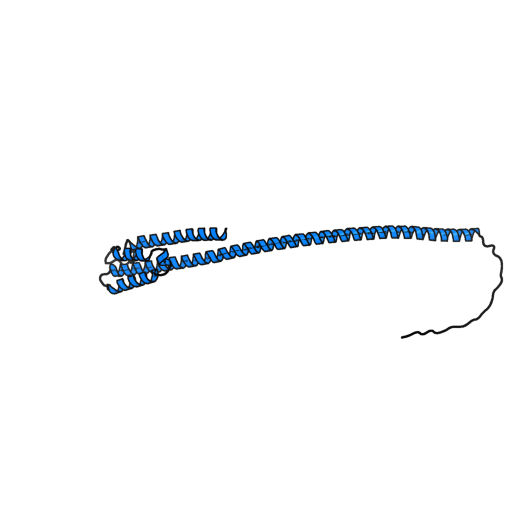9 7.971 -2.967 1.00 89.56 212 GLU A C 1
ATOM 1758 O O . GLU A 1 212 ? -8.075 8.003 -2.104 1.00 89.56 212 GLU A O 1
ATOM 1763 N N . GLN A 1 213 ? -7.297 7.172 -4.036 1.00 90.00 213 GLN A N 1
ATOM 1764 C CA . GLN A 1 213 ? -8.453 6.302 -4.286 1.00 90.00 213 GLN A CA 1
ATOM 1765 C C . GLN A 1 213 ? -8.659 5.261 -3.177 1.00 90.00 213 GLN A C 1
ATOM 1767 O O . GLN A 1 213 ? -9.791 5.020 -2.750 1.00 90.00 213 GLN A O 1
ATOM 1772 N N . LYS A 1 214 ? -7.577 4.650 -2.682 1.00 87.19 214 LYS A N 1
ATOM 1773 C CA . LYS A 1 214 ? -7.635 3.664 -1.595 1.00 87.19 214 LYS A CA 1
ATOM 1774 C C . LYS A 1 214 ? -8.032 4.298 -0.267 1.00 87.19 214 LYS A C 1
ATOM 1776 O O . LYS A 1 214 ? -8.874 3.740 0.430 1.00 87.19 214 LYS A O 1
ATOM 1781 N N . ILE A 1 215 ? -7.492 5.475 0.051 1.00 85.88 215 ILE A N 1
ATOM 1782 C CA . ILE A 1 215 ? -7.888 6.236 1.244 1.00 85.88 215 ILE A CA 1
ATOM 1783 C C . ILE A 1 215 ? -9.377 6.594 1.180 1.00 85.88 215 ILE A C 1
ATOM 1785 O O . ILE A 1 215 ? -10.095 6.370 2.155 1.00 85.88 215 ILE A O 1
ATOM 1789 N N . ALA A 1 216 ? -9.861 7.074 0.029 1.00 87.62 216 ALA A N 1
ATOM 1790 C CA . ALA A 1 216 ? -11.278 7.372 -0.169 1.00 87.62 216 ALA A CA 1
ATOM 1791 C C . ALA A 1 216 ? -12.157 6.124 0.019 1.00 87.62 216 ALA A C 1
ATOM 1793 O O . ALA A 1 216 ? -13.142 6.168 0.748 1.00 87.62 216 ALA A O 1
ATOM 1794 N N . THR A 1 217 ? -11.760 4.986 -0.558 1.00 87.69 217 THR A N 1
ATOM 1795 C CA . THR A 1 217 ? -12.517 3.724 -0.468 1.00 87.69 217 THR A CA 1
ATOM 1796 C C . THR A 1 217 ? -12.604 3.179 0.960 1.00 87.69 217 THR A C 1
ATOM 1798 O O . THR A 1 217 ? -13.620 2.608 1.326 1.00 87.69 217 THR A O 1
ATOM 1801 N N . ILE A 1 218 ? -11.555 3.331 1.775 1.00 83.44 218 ILE A N 1
ATOM 1802 C CA . ILE A 1 218 ? -11.548 2.826 3.162 1.00 83.44 218 ILE A CA 1
ATOM 1803 C C . ILE A 1 218 ? -12.260 3.795 4.122 1.00 83.44 218 ILE A C 1
ATOM 1805 O O . ILE A 1 218 ? -12.740 3.380 5.177 1.00 83.44 218 ILE A O 1
ATOM 1809 N N . SER A 1 219 ? -12.329 5.078 3.759 1.00 75.50 219 SER A N 1
ATOM 1810 C CA . SER A 1 219 ? -13.029 6.111 4.532 1.00 75.50 219 SER A CA 1
ATOM 1811 C C . SER A 1 219 ? -14.547 6.115 4.320 1.00 75.50 219 SER A C 1
ATOM 1813 O O . SER A 1 219 ? -15.251 6.710 5.135 1.00 75.50 219 SER A O 1
ATOM 1815 N N . THR A 1 220 ? -15.033 5.485 3.244 1.00 64.88 220 THR A N 1
ATOM 1816 C CA . THR A 1 220 ? -16.464 5.362 2.907 1.00 64.88 220 THR A CA 1
ATOM 1817 C C . THR A 1 220 ? -17.044 4.074 3.489 1.00 64.88 220 THR A C 1
ATOM 1819 O O . THR A 1 220 ? -18.183 4.123 4.001 1.00 64.88 220 THR A O 1
#

Organism: Salarias fasciatus (NCBI:txid181472)

Sequence (22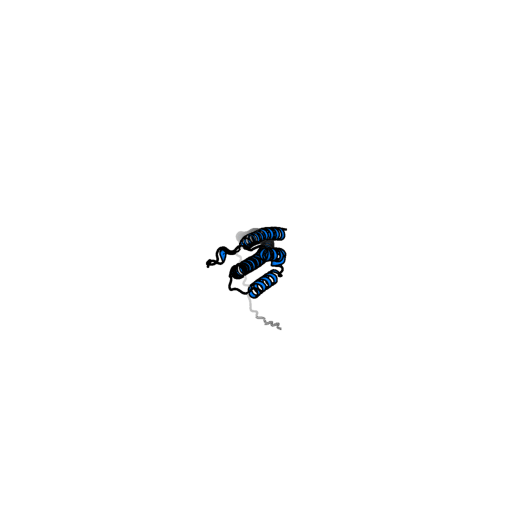0 aa):
MNNFNDSGPDSRGTEAGAGDGRPWNYALVFQMLGLAAFGSIWTWYSQKEIQKGKAQYDQDVNTMKSELEARYREMLKERSRTAAMLKLELDKEKQKVERYKQALEGEDDWYRRATGTLKYLEGQLMQRQHIYCSYTHLRDQRLEIQRNMLKAVREPLGRELGLESDLRDIFNRDTHCADLTNTDLKKNGSLMWVYLKYWQLQIDMQKRKRAEQKIATIST

Secondary structure (DSSP, 8-state):
-------------------------HHHHHHHHHHHHHHHHHHHHHHHHHHHHHHHHHHHHHHHHHHHHHHHHHHHHHHHHHHHHHHHHHHHHHHHHHHHHHHHHHHHHHHHHHHHHHHHHHHHHHHHHHHHH-SSS-HHHHHHHHHHHHHHTTSHHHHHTTHHHHHHHHHHH------TT---GGGS-SHHHHHHHHHHHHHHHHHHHHHHHHHHHHH-